Protein AF-A0A0P1AV84-F1 (afdb_monomer)

pLDDT: mean 87.65, std 11.67, range [44.56, 97.69]

Secondary structure (DSSP, 8-state):
-EEPPPPP-S----SS---PPEE-GGGGGG-EEEEE-SS--HHHHHHHHHHHHHH-TTSEEEEEEE-SSEEEEEEEETTEEEEEEEEETTSTTHHHHHHHHHHHHS-HHHHHHHHHHHHHTEEEPTTS-EEEE-SSEEEEEEEETTS-EEEEEEEEGGGHHHHHHHHHHHHHHGGGSSB-EEEEEEEEETTEEEEEEE---EEPPPP-SHHHHHHHHHHHHHHHHTT---SS--GGGEEEETTEEEEE--

Sequence (250 aa):
MYRAKAVPDDGVSRPNNFRFGIAEEELFDCIILFESNLSITEAALGQVERYIQNVCPEASASAILFDRRSFWLIRSHKSIVVKVQVAMWANKGSKSLFQNFIADNISPWVTRLSLSCQYLGVDVIEGDAFLGRGAHGRVFRVIRQDGKVFALKIVEKCSVGRLYQEERALRIAQQSGLTACPVGKIIETSDGAALLLSPVGKPLPRPTTRHEVLSLFELLRQLHKNGLVHGDPRVSNVILTGKSFSGLIL

Nearest PDB structures (foldseek):
  4z7g-assembly1_A  TM=7.374E-01  e=3.204E-05  Homo sapiens
  7lvi-assembly2_B  TM=6.821E-01  e=1.336E-04  Mus musculus
  4feu-assembly6_F  TM=6.207E-01  e=7.636E-03  Acinetobacter baumannii AYE
  5igw-assembly1_A  TM=6.009E-01  e=2.827E-02  Escherichia coli
  5igh-assembly1_A  TM=5.104E-01  e=1.158E-02  Escherichia coli

Organism: Plasmopara halstedii (NCBI:txid4781)

InterPro domains:
  IPR000719 Protein kinase domain [PS50011] (125-250)
  IPR011009 Protein kinase-like domain superfamily [SSF56112] (128-249)
  IPR017441 Protein kinase, ATP binding site [PS00107] (131-153)

Foldseek 3Di:
DFADDDDPPPPDDDPDPDDDGDDDLVCLLQDEAEAEDQDDDPVSVVVVLVVCCVSPQAAKYWYWYDHPFKIWTWIDHNSHTPDIDIDTPPDPCVVVVVVVSCVVRGDVLVVQVVVQCVVVQKAFDPNQFFQDDDPFWTWTWIAHPVRDIWIKIWGFPVCQVVVVVLQVLQCLCVVLQQAWHWDDDWDDDPTTIMTITDDDFHQQPDDPDPVVVVVLVVSQVSCVVSVHHDVDRDSRQWGDDPPDGGHRYD

Radius of gyration: 22.06 Å; Cα contacts (8 Å, |Δi|>4): 419; chains: 1; bounding box: 55×38×60 Å

Mean predicted aligned error: 7.55 Å

Structure (mmCIF, N/CA/C/O backbone):
data_AF-A0A0P1AV84-F1
#
_entry.id   AF-A0A0P1AV84-F1
#
loop_
_atom_site.group_PDB
_atom_site.id
_atom_site.type_symbol
_atom_site.label_atom_id
_atom_site.label_alt_id
_atom_site.label_comp_id
_atom_site.label_asym_id
_atom_site.label_entity_id
_atom_site.label_seq_id
_atom_site.pdbx_PDB_ins_code
_atom_site.Cartn_x
_atom_site.Cartn_y
_atom_site.Cartn_z
_atom_site.occupancy
_atom_site.B_iso_or_equiv
_atom_site.auth_seq_id
_atom_site.auth_comp_id
_atom_site.auth_asym_id
_atom_site.auth_atom_id
_atom_site.pdbx_PDB_model_num
ATOM 1 N N . MET A 1 1 ? -3.293 -3.737 -6.886 1.00 55.62 1 MET A N 1
ATOM 2 C CA . MET A 1 1 ? -2.945 -2.450 -7.534 1.00 55.62 1 MET A CA 1
ATOM 3 C C . MET A 1 1 ? -4.116 -1.801 -8.245 1.00 55.62 1 MET A C 1
ATOM 5 O O . MET A 1 1 ? -4.155 -0.581 -8.277 1.00 55.62 1 MET A O 1
ATOM 9 N N . TYR A 1 2 ? -5.052 -2.576 -8.793 1.00 54.12 2 TYR A N 1
ATOM 10 C CA . TYR A 1 2 ? -6.228 -2.028 -9.454 1.00 54.12 2 TYR A CA 1
ATOM 11 C C . TYR A 1 2 ? -7.485 -2.336 -8.649 1.00 54.12 2 TYR A C 1
ATOM 13 O O . TYR A 1 2 ? -7.616 -3.459 -8.154 1.00 54.12 2 TYR A O 1
ATOM 21 N N . ARG A 1 3 ? -8.397 -1.366 -8.549 1.00 60.75 3 ARG A N 1
ATOM 22 C CA . ARG A 1 3 ? -9.777 -1.605 -8.117 1.00 60.75 3 ARG A CA 1
ATOM 23 C C . ARG A 1 3 ? -10.684 -1.816 -9.320 1.00 60.75 3 ARG A C 1
ATOM 25 O O . ARG A 1 3 ? -10.537 -1.154 -10.353 1.00 60.75 3 ARG A O 1
ATOM 32 N N . ALA A 1 4 ? -11.636 -2.733 -9.184 1.00 60.75 4 ALA A N 1
ATOM 33 C CA . ALA A 1 4 ? -12.660 -2.940 -10.200 1.00 60.75 4 ALA A CA 1
ATOM 34 C C . ALA A 1 4 ? -13.504 -1.662 -10.376 1.00 60.75 4 ALA A C 1
ATOM 36 O O . ALA A 1 4 ? -14.037 -1.124 -9.405 1.00 60.75 4 ALA A O 1
ATOM 37 N N . LYS A 1 5 ? -13.655 -1.178 -11.617 1.00 60.00 5 LYS A N 1
ATOM 38 C CA . LYS A 1 5 ? -14.628 -0.117 -11.918 1.00 60.00 5 LYS A CA 1
ATOM 39 C C . LYS A 1 5 ? -16.049 -0.665 -11.796 1.00 60.00 5 LYS A C 1
ATOM 41 O O . LYS A 1 5 ? -16.339 -1.760 -12.292 1.00 60.00 5 LYS A O 1
ATOM 46 N N . ALA A 1 6 ? -16.945 0.137 -11.218 1.00 64.50 6 ALA A N 1
ATOM 47 C CA . ALA A 1 6 ? -18.380 -0.092 -11.336 1.00 64.50 6 ALA A CA 1
ATOM 48 C C . ALA A 1 6 ? -18.779 -0.191 -12.820 1.00 64.50 6 ALA A C 1
ATOM 50 O O . ALA A 1 6 ? -18.130 0.399 -13.689 1.00 64.50 6 ALA A O 1
ATOM 51 N N . VAL A 1 7 ? -19.824 -0.969 -13.112 1.00 64.44 7 VAL A N 1
ATOM 52 C CA . VAL A 1 7 ? -20.425 -1.006 -14.453 1.00 64.44 7 VAL A CA 1
ATOM 53 C C . VAL A 1 7 ? -20.877 0.415 -14.793 1.00 64.44 7 VAL A C 1
ATOM 55 O O . VAL A 1 7 ? -21.651 0.966 -14.013 1.00 64.44 7 VAL A O 1
ATOM 58 N N . PRO A 1 8 ? -20.394 1.026 -15.890 1.00 62.38 8 PRO A N 1
ATOM 59 C CA . PRO A 1 8 ? -20.962 2.281 -16.356 1.00 62.38 8 PRO A CA 1
ATOM 60 C C . PRO A 1 8 ? -22.443 2.062 -16.665 1.00 62.38 8 PRO A C 1
ATOM 62 O O . PRO A 1 8 ? -22.782 1.135 -17.400 1.00 62.38 8 PRO A O 1
ATOM 65 N N . ASP A 1 9 ? -23.310 2.890 -16.093 1.00 69.50 9 ASP A N 1
ATOM 66 C CA . ASP A 1 9 ? -24.745 2.877 -16.381 1.00 69.50 9 ASP A CA 1
ATOM 67 C C . ASP A 1 9 ? -25.022 3.748 -17.613 1.00 69.50 9 ASP A C 1
ATOM 69 O O . ASP A 1 9 ? -25.554 4.850 -17.526 1.00 69.50 9 ASP A O 1
ATOM 73 N N . ASP A 1 10 ? -24.514 3.301 -18.762 1.00 78.56 10 ASP A N 1
ATOM 74 C CA . ASP A 1 10 ? -24.567 4.040 -20.029 1.00 78.56 10 ASP A CA 1
ATOM 75 C C . ASP A 1 10 ? -25.369 3.323 -21.122 1.00 78.56 10 ASP A C 1
ATOM 77 O O . ASP A 1 10 ? -25.401 3.769 -22.267 1.00 78.56 10 ASP A O 1
ATOM 81 N N . GLY A 1 11 ? -26.017 2.204 -20.787 1.00 73.88 11 GLY A N 1
ATOM 82 C CA . GLY A 1 11 ? -26.814 1.416 -21.731 1.00 73.88 11 GLY A CA 1
ATOM 83 C C . GLY A 1 11 ? -26.005 0.749 -22.852 1.00 73.88 11 GLY A C 1
ATOM 84 O O . GLY A 1 11 ? -26.597 0.170 -23.763 1.00 73.88 11 GLY A O 1
ATOM 85 N N . VAL A 1 12 ? -24.666 0.793 -22.811 1.00 70.25 12 VAL A N 1
ATOM 86 C CA . VAL A 1 12 ? -23.817 0.227 -23.867 1.00 70.25 12 VAL A CA 1
ATOM 87 C C . VAL A 1 12 ? -23.488 -1.234 -23.562 1.00 70.25 12 VAL A C 1
ATOM 89 O O . VAL A 1 12 ? -22.704 -1.544 -22.658 1.00 70.25 12 VAL A O 1
ATOM 92 N N . SER A 1 13 ? -24.039 -2.140 -24.375 1.00 63.00 13 SER A N 1
ATOM 93 C CA . SER A 1 13 ? -23.663 -3.557 -24.376 1.00 63.00 13 SER A CA 1
ATOM 94 C C . SER A 1 13 ? -22.225 -3.713 -24.872 1.00 63.00 13 SER A C 1
ATOM 96 O O . SER A 1 13 ? -21.900 -3.360 -26.007 1.00 63.00 13 SER A O 1
ATOM 98 N N . ARG A 1 14 ? -21.339 -4.212 -24.006 1.00 72.56 14 ARG A N 1
ATOM 99 C CA . ARG A 1 14 ? -19.924 -4.439 -24.320 1.00 72.56 14 ARG A CA 1
ATOM 100 C C . ARG A 1 14 ? -19.689 -5.947 -24.455 1.00 72.56 14 ARG A C 1
ATOM 102 O O . ARG A 1 14 ? -19.877 -6.652 -23.468 1.00 72.56 14 ARG A O 1
ATOM 109 N N . PRO A 1 15 ? -19.273 -6.449 -25.635 1.00 58.25 15 PRO A N 1
ATOM 110 C CA . PRO A 1 15 ? -19.180 -7.888 -25.906 1.00 58.25 15 PRO A CA 1
ATOM 111 C C . PRO A 1 15 ? -18.054 -8.586 -25.130 1.00 58.25 15 PRO A C 1
ATOM 113 O O . PRO A 1 15 ? -18.134 -9.784 -24.877 1.00 58.25 15 PRO A O 1
ATOM 116 N N . ASN A 1 16 ? -17.032 -7.838 -24.704 1.00 57.09 16 ASN A N 1
ATOM 117 C CA . ASN A 1 16 ? -15.955 -8.345 -23.863 1.00 57.09 16 ASN A CA 1
ATOM 118 C C . ASN A 1 16 ? -16.134 -7.820 -22.435 1.00 57.09 16 ASN A C 1
ATOM 120 O O . ASN A 1 16 ? -16.136 -6.611 -22.210 1.00 57.09 16 ASN A O 1
ATOM 124 N N . ASN A 1 17 ? -16.179 -8.722 -21.452 1.00 56.72 17 ASN A N 1
ATOM 125 C CA . ASN A 1 17 ? -16.182 -8.381 -20.020 1.00 56.72 17 ASN A CA 1
ATOM 126 C C . ASN A 1 17 ? -14.845 -7.779 -19.529 1.00 56.72 17 ASN A C 1
ATOM 128 O O . ASN A 1 17 ? -14.643 -7.612 -18.327 1.00 56.72 17 ASN A O 1
ATOM 132 N N . PHE A 1 18 ? -13.917 -7.457 -20.435 1.00 52.38 18 PHE A N 1
ATOM 133 C CA . PHE A 1 18 ? -12.630 -6.867 -20.093 1.00 52.38 18 PHE A CA 1
ATOM 134 C C . PHE A 1 18 ? -12.811 -5.414 -19.660 1.00 52.38 18 PHE A C 1
ATOM 136 O O . PHE A 1 18 ? -13.236 -4.555 -20.434 1.00 52.38 18 PHE A O 1
ATOM 143 N N . ARG A 1 19 ? -12.466 -5.134 -18.404 1.00 58.12 19 ARG A N 1
ATOM 144 C CA . ARG A 1 19 ? -12.440 -3.784 -17.845 1.00 58.12 19 ARG A CA 1
ATOM 145 C C . ARG A 1 19 ? -11.070 -3.511 -17.272 1.00 58.12 19 ARG A C 1
ATOM 147 O O . ARG A 1 19 ? -10.584 -4.260 -16.430 1.00 58.12 19 ARG A O 1
ATOM 154 N N . PHE A 1 20 ? -10.482 -2.400 -17.690 1.00 61.78 20 PHE A N 1
ATOM 155 C CA . PHE A 1 20 ? -9.310 -1.862 -17.022 1.00 61.78 20 PHE A CA 1
ATOM 156 C C . PHE A 1 20 ? -9.747 -1.301 -15.665 1.00 61.78 20 PHE A C 1
ATOM 158 O O . PHE A 1 20 ? -10.655 -0.464 -15.590 1.00 61.78 20 PHE A O 1
ATOM 165 N N . GLY A 1 21 ? -9.146 -1.804 -14.587 1.00 65.00 21 GLY A N 1
ATOM 166 C CA . GLY A 1 21 ? -9.353 -1.247 -13.255 1.00 65.00 21 GLY A CA 1
ATOM 167 C C . GLY A 1 21 ? -8.729 0.145 -13.122 1.00 65.00 21 GLY A C 1
ATOM 168 O O . GLY A 1 21 ? -7.956 0.578 -13.976 1.00 65.00 21 GLY A O 1
ATOM 169 N N . ILE A 1 22 ? -9.072 0.860 -12.054 1.00 71.75 22 ILE A N 1
ATOM 170 C CA . ILE A 1 22 ? -8.410 2.128 -11.704 1.00 71.75 22 ILE A CA 1
ATOM 171 C C . ILE A 1 22 ? -7.183 1.788 -10.869 1.00 71.75 22 ILE A C 1
ATOM 173 O O . ILE A 1 22 ? -7.290 0.990 -9.939 1.00 71.75 22 ILE A O 1
ATOM 177 N N . ALA A 1 23 ? -6.033 2.352 -11.225 1.00 76.94 23 ALA A N 1
ATOM 178 C CA . ALA A 1 23 ? -4.813 2.173 -10.456 1.00 76.94 23 ALA A CA 1
ATOM 179 C C . ALA A 1 23 ? -4.886 2.983 -9.151 1.00 76.94 23 ALA A C 1
ATOM 181 O O . ALA A 1 23 ? -5.365 4.114 -9.145 1.00 76.94 23 ALA A O 1
ATOM 182 N N . GLU A 1 24 ? -4.412 2.407 -8.051 1.00 85.50 24 GLU A N 1
ATOM 183 C CA . GLU A 1 24 ? -4.343 3.098 -6.760 1.00 85.50 24 GLU A CA 1
ATOM 184 C C . GLU A 1 24 ? -3.125 4.032 -6.726 1.00 85.50 24 GLU A C 1
ATOM 186 O O . GLU A 1 24 ? -1.999 3.567 -6.541 1.00 85.50 24 GLU A O 1
ATOM 191 N N . GLU A 1 25 ? -3.346 5.340 -6.888 1.00 85.94 25 GLU A N 1
ATOM 192 C CA . GLU A 1 25 ? -2.284 6.365 -6.909 1.00 85.94 25 GLU A CA 1
ATOM 193 C C . GLU A 1 25 ? -1.393 6.322 -5.657 1.00 85.94 25 GLU A C 1
ATOM 195 O O . GLU A 1 25 ? -0.178 6.498 -5.730 1.00 85.94 25 GLU A O 1
ATOM 200 N N . GLU A 1 26 ? -1.966 5.982 -4.498 1.00 87.81 26 GLU A N 1
ATOM 201 C CA . GLU A 1 26 ? -1.229 5.845 -3.234 1.00 87.81 26 GLU A CA 1
ATOM 202 C C . GLU A 1 26 ? -0.203 4.693 -3.228 1.00 87.81 26 GLU A C 1
ATOM 204 O O . GLU A 1 26 ? 0.611 4.602 -2.303 1.00 87.81 26 GLU A O 1
ATOM 209 N N . LEU A 1 27 ? -0.239 3.822 -4.242 1.00 89.06 27 LEU A N 1
ATOM 210 C CA . LEU A 1 27 ? 0.687 2.708 -4.447 1.00 89.06 27 LEU A CA 1
ATOM 211 C C . LEU A 1 27 ? 1.660 2.934 -5.612 1.00 89.06 27 LEU A C 1
ATOM 213 O O . LEU A 1 27 ? 2.425 2.024 -5.932 1.00 89.06 27 LEU A O 1
ATOM 217 N N . PHE A 1 28 ? 1.659 4.105 -6.256 1.00 88.38 28 PHE A N 1
ATOM 218 C CA . PHE A 1 28 ? 2.535 4.367 -7.405 1.00 88.38 28 PHE A CA 1
ATOM 219 C C . PHE A 1 28 ? 4.026 4.290 -7.060 1.00 88.38 28 PHE A C 1
ATOM 221 O O . PHE A 1 28 ? 4.824 3.831 -7.872 1.00 88.38 28 PHE A O 1
ATOM 228 N N . ASP A 1 29 ? 4.381 4.585 -5.809 1.00 86.56 29 ASP A N 1
ATOM 229 C CA . ASP A 1 29 ? 5.729 4.408 -5.257 1.00 86.56 29 ASP A CA 1
ATOM 230 C C . ASP A 1 29 ? 6.173 2.934 -5.128 1.00 86.56 29 ASP A C 1
ATOM 232 O O . ASP A 1 29 ? 7.273 2.651 -4.657 1.00 86.56 29 ASP A O 1
ATOM 236 N N . CYS A 1 30 ? 5.310 1.981 -5.488 1.00 88.00 30 CYS A N 1
ATOM 237 C CA . CYS A 1 30 ? 5.591 0.545 -5.483 1.00 88.00 30 CYS A CA 1
ATOM 238 C C . CYS A 1 30 ? 5.713 -0.062 -6.878 1.00 88.00 30 CYS A C 1
ATOM 240 O O . CYS A 1 30 ? 5.853 -1.281 -6.993 1.00 88.00 30 CYS A O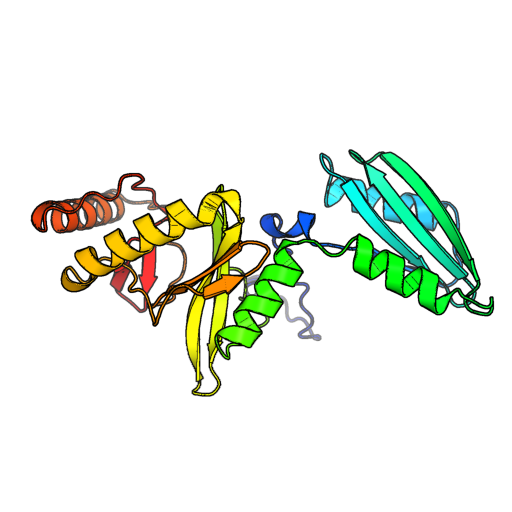 1
ATOM 242 N N . ILE A 1 31 ? 5.621 0.754 -7.927 1.00 88.38 31 ILE A N 1
ATOM 243 C CA . ILE A 1 31 ? 5.541 0.270 -9.300 1.00 88.38 31 ILE A CA 1
ATOM 244 C C . ILE A 1 31 ? 6.930 0.240 -9.934 1.00 88.38 31 ILE A C 1
ATOM 246 O O . ILE A 1 31 ? 7.679 1.214 -9.901 1.00 88.38 31 ILE A O 1
ATOM 250 N N . ILE A 1 32 ? 7.228 -0.881 -10.587 1.00 92.25 32 ILE A N 1
ATOM 251 C CA . ILE A 1 32 ? 8.236 -0.959 -11.641 1.00 92.25 32 ILE A CA 1
ATOM 252 C C . ILE A 1 32 ? 7.459 -1.065 -12.950 1.00 92.25 32 ILE A C 1
ATOM 254 O O . ILE A 1 32 ? 6.637 -1.970 -13.105 1.00 92.25 32 ILE A O 1
ATOM 258 N N . LEU A 1 33 ? 7.672 -0.129 -13.871 1.00 93.38 33 LEU A N 1
ATOM 259 C CA . LEU A 1 33 ? 6.974 -0.127 -15.156 1.00 93.38 33 LEU A CA 1
ATOM 260 C C . LEU A 1 33 ? 7.596 -1.168 -16.086 1.00 93.38 33 LEU A C 1
ATOM 262 O O . LEU A 1 33 ? 8.813 -1.230 -16.216 1.00 93.38 33 LEU A O 1
ATOM 266 N N . PHE A 1 34 ? 6.767 -1.970 -16.744 1.00 94.62 34 PHE A N 1
ATOM 267 C CA . PHE A 1 34 ? 7.200 -2.905 -17.779 1.00 94.62 34 PHE A CA 1
ATOM 268 C C . PHE A 1 34 ? 6.547 -2.489 -19.086 1.00 94.62 34 PHE A C 1
ATOM 270 O O . PHE A 1 34 ? 5.323 -2.479 -19.176 1.00 94.62 34 PHE A O 1
ATOM 277 N N . GLU A 1 35 ? 7.368 -2.173 -20.079 1.00 95.31 35 GLU A N 1
ATOM 278 C CA . GLU A 1 35 ? 6.921 -1.804 -21.414 1.00 95.31 35 GLU A CA 1
ATOM 279 C C . GLU A 1 35 ? 7.523 -2.772 -22.430 1.00 95.31 35 GLU A C 1
ATOM 281 O O . GLU A 1 35 ? 8.738 -2.982 -22.469 1.00 95.31 35 GLU A O 1
ATOM 286 N N . SER A 1 36 ? 6.658 -3.396 -23.227 1.00 94.31 36 SER A N 1
ATOM 287 C CA . SER A 1 36 ? 7.053 -4.395 -24.216 1.00 94.31 36 SER A CA 1
ATOM 288 C C . SER A 1 36 ? 6.813 -3.883 -25.629 1.00 94.31 36 SER A C 1
ATOM 290 O O . SER A 1 36 ? 5.684 -3.532 -25.974 1.00 94.31 36 SER A O 1
ATOM 292 N N . ASN A 1 37 ? 7.827 -3.952 -26.486 1.00 93.44 37 ASN A N 1
ATOM 293 C CA . ASN A 1 37 ? 7.732 -3.541 -27.884 1.00 93.44 37 ASN A CA 1
ATOM 294 C C . ASN A 1 37 ? 8.219 -4.653 -28.818 1.00 93.44 37 ASN A C 1
ATOM 296 O O . ASN A 1 37 ? 8.977 -5.544 -28.440 1.00 93.44 37 ASN A O 1
ATOM 300 N N . LEU A 1 38 ? 7.793 -4.597 -30.082 1.00 91.56 38 LEU A N 1
ATOM 301 C CA . LEU A 1 38 ? 8.309 -5.504 -31.116 1.00 91.56 38 LEU A CA 1
ATOM 302 C C . LEU A 1 38 ? 9.785 -5.225 -31.435 1.00 91.56 38 LEU A C 1
ATOM 304 O O . LEU A 1 38 ? 10.544 -6.152 -31.715 1.00 91.56 38 LEU A O 1
ATOM 308 N N . SER A 1 39 ? 10.166 -3.952 -31.365 1.00 91.12 39 SER A N 1
ATOM 309 C CA . SER A 1 39 ? 11.529 -3.442 -31.469 1.00 91.12 39 SER A CA 1
ATOM 310 C C . SER A 1 39 ? 11.642 -2.183 -30.621 1.00 91.12 39 SER A C 1
ATOM 312 O O . SER A 1 39 ? 10.752 -1.326 -30.691 1.00 91.12 39 SER A O 1
ATOM 314 N N . ILE A 1 40 ? 12.721 -2.045 -29.859 1.00 92.38 40 ILE A N 1
ATOM 315 C CA . ILE A 1 40 ? 12.964 -0.826 -29.082 1.00 92.38 40 ILE A CA 1
ATOM 316 C C . ILE A 1 40 ? 13.360 0.328 -30.018 1.00 92.38 40 ILE A C 1
ATOM 318 O O . ILE A 1 40 ? 14.218 0.172 -30.885 1.00 92.38 40 ILE A O 1
ATOM 322 N N . THR A 1 41 ? 12.716 1.484 -29.848 1.00 91.81 41 THR A N 1
ATOM 323 C CA . THR A 1 41 ? 12.967 2.725 -30.600 1.00 91.81 41 THR A CA 1
ATOM 324 C C . THR A 1 41 ? 13.006 3.924 -29.652 1.00 91.81 41 THR A C 1
ATOM 326 O O . THR A 1 41 ? 12.503 3.842 -28.531 1.00 91.81 41 THR A O 1
ATOM 329 N N . GLU A 1 42 ? 13.513 5.067 -30.118 1.00 89.12 42 GLU A N 1
ATOM 330 C CA . GLU A 1 42 ? 13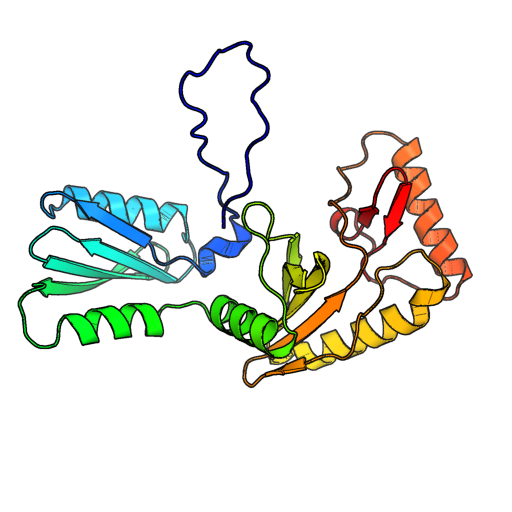.449 6.335 -29.368 1.00 89.12 42 GLU A CA 1
ATOM 331 C C . GLU A 1 42 ? 12.007 6.727 -29.004 1.00 89.12 42 GLU A C 1
ATOM 333 O O . GLU A 1 42 ? 11.743 7.246 -27.923 1.00 89.12 42 GLU A O 1
ATOM 338 N N . ALA A 1 43 ? 11.037 6.410 -29.868 1.00 91.94 43 ALA A N 1
ATOM 339 C CA . ALA A 1 43 ? 9.625 6.643 -29.576 1.00 91.94 43 ALA A CA 1
ATOM 340 C C . ALA A 1 43 ? 9.121 5.769 -28.413 1.00 91.94 43 ALA A C 1
ATOM 342 O O . ALA A 1 43 ? 8.327 6.236 -27.597 1.00 91.94 43 ALA A O 1
ATOM 343 N N . ALA A 1 44 ? 9.596 4.522 -28.311 1.00 92.31 44 ALA A N 1
ATOM 344 C CA . ALA A 1 44 ? 9.272 3.645 -27.187 1.00 92.31 44 ALA A CA 1
ATOM 345 C C . ALA A 1 44 ? 9.883 4.167 -25.876 1.00 92.31 44 ALA A C 1
ATOM 347 O O . ALA A 1 44 ? 9.209 4.168 -24.847 1.00 92.31 44 ALA A O 1
ATOM 348 N N . LEU A 1 45 ? 11.113 4.693 -25.920 1.00 91.25 45 LEU A N 1
ATOM 349 C CA . LEU A 1 45 ? 11.715 5.359 -24.764 1.00 91.25 45 LEU A CA 1
ATOM 350 C C . LEU A 1 45 ? 10.895 6.588 -24.337 1.00 91.25 45 LEU A C 1
ATOM 352 O O . LEU A 1 45 ? 10.515 6.687 -23.171 1.00 91.25 45 LEU A O 1
ATOM 356 N N . GLY A 1 46 ? 10.540 7.471 -25.275 1.00 92.50 46 GLY A N 1
ATOM 357 C CA . GLY A 1 46 ? 9.712 8.647 -24.981 1.00 92.50 46 GLY A CA 1
ATOM 358 C C . GLY A 1 46 ? 8.331 8.291 -24.409 1.00 92.50 46 GLY A C 1
ATOM 359 O O . GLY A 1 46 ? 7.776 9.029 -23.594 1.00 92.50 46 GLY A O 1
ATOM 360 N N . GLN A 1 47 ? 7.776 7.134 -24.778 1.00 93.62 47 GLN A N 1
ATOM 361 C CA . GLN A 1 47 ? 6.544 6.621 -24.178 1.00 93.62 47 GLN A CA 1
ATOM 362 C C . GLN A 1 47 ? 6.744 6.208 -22.711 1.00 93.62 47 GLN A C 1
ATOM 364 O O . GLN A 1 47 ? 5.919 6.550 -21.861 1.00 93.62 47 GLN A O 1
ATOM 369 N N . VAL A 1 48 ? 7.851 5.530 -22.395 1.00 92.88 48 VAL A N 1
ATOM 370 C CA . VAL A 1 48 ? 8.210 5.170 -21.014 1.00 92.88 48 VAL A CA 1
ATOM 371 C C . VAL A 1 48 ? 8.436 6.414 -20.156 1.00 92.88 48 VAL A C 1
ATOM 373 O O . VAL A 1 48 ? 7.960 6.466 -19.023 1.00 92.88 48 VAL A O 1
ATOM 376 N N . GLU A 1 49 ? 9.090 7.445 -20.692 1.00 91.81 49 GLU A N 1
ATOM 377 C CA . GLU A 1 49 ? 9.272 8.723 -19.993 1.00 91.81 49 GLU A CA 1
ATOM 378 C C . GLU A 1 49 ? 7.934 9.381 -19.638 1.00 91.81 49 GLU A C 1
ATOM 380 O O . GLU A 1 49 ? 7.742 9.825 -18.504 1.00 91.81 49 GLU A O 1
ATOM 385 N N . ARG A 1 50 ? 6.965 9.362 -20.563 1.00 92.12 50 ARG A N 1
ATOM 386 C CA . ARG A 1 50 ? 5.599 9.841 -20.296 1.00 92.12 50 ARG A CA 1
ATOM 387 C C . ARG A 1 50 ? 4.901 9.023 -19.212 1.00 92.12 50 ARG A C 1
ATOM 389 O O . ARG A 1 50 ? 4.194 9.589 -18.382 1.00 92.12 50 ARG A O 1
ATOM 396 N N . TYR A 1 51 ? 5.075 7.701 -19.193 1.00 91.69 51 TYR A N 1
ATOM 397 C CA . TYR A 1 51 ? 4.518 6.874 -18.118 1.00 91.69 51 TYR A CA 1
ATOM 398 C C . TYR A 1 51 ? 5.127 7.225 -16.763 1.00 91.69 51 TYR A C 1
ATOM 400 O O . TYR A 1 51 ? 4.390 7.404 -15.796 1.00 91.69 51 TYR A O 1
ATOM 408 N N . ILE A 1 52 ? 6.447 7.391 -16.700 1.00 90.81 52 ILE A N 1
ATOM 409 C CA . ILE A 1 52 ? 7.156 7.805 -15.485 1.00 90.81 52 ILE A CA 1
ATOM 410 C C . ILE A 1 52 ? 6.639 9.160 -14.983 1.00 90.81 52 ILE A C 1
ATOM 412 O O . ILE A 1 52 ? 6.334 9.277 -13.797 1.00 90.81 52 ILE A O 1
ATOM 416 N N . GLN A 1 53 ? 6.490 10.147 -15.873 1.00 89.12 53 GLN A N 1
ATOM 417 C CA . GLN A 1 53 ? 5.953 11.475 -15.545 1.00 89.12 53 GLN A CA 1
ATOM 418 C C . GLN A 1 53 ? 4.558 11.404 -14.919 1.00 89.12 53 GLN A C 1
ATOM 420 O O . GLN A 1 53 ? 4.265 12.130 -13.975 1.00 89.12 53 GLN A O 1
ATOM 425 N N . ASN A 1 54 ? 3.706 10.507 -15.415 1.00 86.75 54 ASN A N 1
ATOM 426 C CA . ASN A 1 54 ? 2.339 10.371 -14.918 1.00 86.75 54 ASN A CA 1
ATOM 427 C C . ASN A 1 54 ? 2.246 9.569 -13.612 1.00 86.75 54 ASN A C 1
ATOM 429 O O . ASN A 1 54 ? 1.353 9.816 -12.808 1.00 86.75 54 ASN A O 1
ATOM 433 N N . VAL A 1 55 ? 3.134 8.592 -13.404 1.00 84.56 55 VAL A N 1
ATOM 434 C CA . VAL A 1 55 ? 3.058 7.674 -12.256 1.00 84.56 55 VAL A CA 1
ATOM 435 C C . VAL A 1 55 ? 3.855 8.196 -11.061 1.00 84.56 55 VAL A C 1
ATOM 437 O O . VAL A 1 55 ? 3.414 8.074 -9.926 1.00 84.56 55 VAL A O 1
ATOM 440 N N . CYS A 1 56 ? 5.030 8.785 -11.269 1.00 82.50 56 CYS A N 1
ATOM 441 C CA . CYS A 1 56 ? 5.909 9.218 -10.178 1.00 82.50 56 CYS A CA 1
ATOM 442 C C . CYS A 1 56 ? 6.599 10.550 -10.510 1.00 82.50 56 CYS A C 1
ATOM 444 O O . CYS A 1 56 ? 7.829 10.588 -10.616 1.00 82.50 56 CYS A O 1
ATOM 446 N N . PRO A 1 57 ? 5.836 11.654 -10.645 1.00 82.75 57 PRO A N 1
ATOM 447 C CA . PRO A 1 57 ? 6.381 12.929 -11.101 1.00 82.75 57 PRO A CA 1
ATOM 448 C C . PRO A 1 57 ? 7.468 13.491 -10.179 1.00 82.75 57 PRO A C 1
ATOM 450 O O . PRO A 1 57 ? 8.469 14.023 -10.653 1.00 82.75 57 PRO A O 1
ATOM 453 N N . GLU A 1 58 ? 7.291 13.310 -8.867 1.00 86.06 58 GLU A N 1
ATOM 454 C CA . GLU A 1 58 ? 8.094 13.942 -7.810 1.00 86.06 58 GLU A CA 1
ATOM 455 C C . GLU A 1 58 ? 9.084 12.990 -7.119 1.00 86.06 58 GLU A C 1
ATOM 457 O O . GLU A 1 58 ? 9.807 13.387 -6.202 1.00 86.06 58 GLU A O 1
ATOM 462 N N . ALA A 1 59 ? 9.118 11.721 -7.527 1.00 86.00 59 ALA A N 1
ATOM 463 C CA . ALA A 1 59 ? 9.883 10.672 -6.860 1.00 86.00 59 ALA A CA 1
ATOM 464 C C . ALA A 1 59 ? 10.840 9.962 -7.824 1.00 86.00 59 ALA A C 1
ATOM 466 O O . ALA A 1 59 ? 10.916 10.266 -9.016 1.00 86.00 59 ALA A O 1
ATOM 467 N N . SER A 1 60 ? 11.618 9.026 -7.286 1.00 89.12 60 SER A N 1
ATOM 468 C CA . SER A 1 60 ? 12.372 8.090 -8.114 1.00 89.12 60 SER A CA 1
ATOM 469 C C . SER A 1 60 ? 11.441 7.018 -8.667 1.00 89.12 60 SER A C 1
ATOM 471 O O . SER A 1 60 ? 10.569 6.533 -7.948 1.00 89.12 60 SER A O 1
ATOM 473 N N . ALA A 1 61 ? 11.654 6.619 -9.918 1.00 92.00 61 ALA A N 1
ATOM 474 C CA . ALA A 1 61 ? 10.921 5.525 -10.539 1.00 92.00 61 ALA A CA 1
ATOM 475 C C . ALA A 1 61 ? 11.852 4.628 -11.352 1.00 92.00 61 ALA A C 1
ATOM 477 O O . ALA A 1 61 ? 12.968 5.005 -11.724 1.00 92.00 61 ALA A O 1
ATOM 478 N N . SER A 1 62 ? 11.374 3.415 -11.607 1.00 94.19 62 SER A N 1
ATOM 479 C CA . SER A 1 62 ? 12.089 2.414 -12.385 1.00 94.19 62 SER A CA 1
ATOM 480 C C . SER A 1 62 ? 11.196 1.846 -13.471 1.00 94.19 62 SER A C 1
ATOM 482 O O . SER A 1 62 ? 10.018 1.569 -13.243 1.00 94.19 62 SER A O 1
ATOM 484 N N . ALA A 1 63 ? 11.776 1.653 -14.649 1.00 96.00 63 ALA A N 1
ATOM 485 C CA . ALA A 1 63 ? 11.100 1.060 -15.786 1.00 96.00 63 ALA A CA 1
ATOM 486 C C . ALA A 1 63 ? 12.002 0.054 -16.502 1.00 96.00 63 ALA A C 1
ATOM 488 O O . ALA A 1 63 ? 13.231 0.147 -16.472 1.00 96.00 63 ALA A O 1
ATOM 489 N N . ILE A 1 64 ? 11.368 -0.909 -17.151 1.00 97.38 64 ILE A N 1
ATOM 490 C CA . ILE A 1 64 ? 11.986 -1.943 -17.963 1.00 97.38 64 ILE A CA 1
ATOM 491 C C . ILE A 1 64 ? 11.313 -1.879 -19.326 1.00 97.38 64 ILE A C 1
ATOM 493 O O . ILE A 1 64 ? 10.147 -2.239 -19.463 1.00 97.38 64 ILE A O 1
ATOM 497 N N . LEU A 1 65 ? 12.060 -1.424 -20.325 1.00 97.56 65 LEU A N 1
ATOM 498 C CA . LEU A 1 65 ? 11.641 -1.431 -21.722 1.00 97.56 65 LEU A CA 1
ATOM 499 C C . LEU A 1 65 ? 12.285 -2.628 -22.412 1.00 97.56 65 LEU A C 1
ATOM 501 O O . LEU A 1 65 ? 13.500 -2.789 -22.323 1.00 97.56 65 LEU A O 1
ATOM 505 N N . PHE A 1 66 ? 11.515 -3.481 -23.076 1.00 97.44 66 PHE A N 1
ATOM 506 C CA . PHE A 1 66 ? 12.071 -4.693 -23.669 1.00 97.44 66 PHE A CA 1
ATOM 507 C C . PHE A 1 66 ? 11.433 -5.094 -24.994 1.00 97.44 66 PHE A C 1
ATOM 509 O O . PHE A 1 66 ? 10.264 -4.828 -25.263 1.00 97.44 66 PHE A O 1
ATOM 516 N N . ASP A 1 67 ? 12.219 -5.792 -25.808 1.00 96.50 67 ASP A N 1
ATOM 517 C CA . ASP A 1 67 ? 11.761 -6.489 -27.004 1.00 96.50 67 ASP A CA 1
ATOM 518 C C . 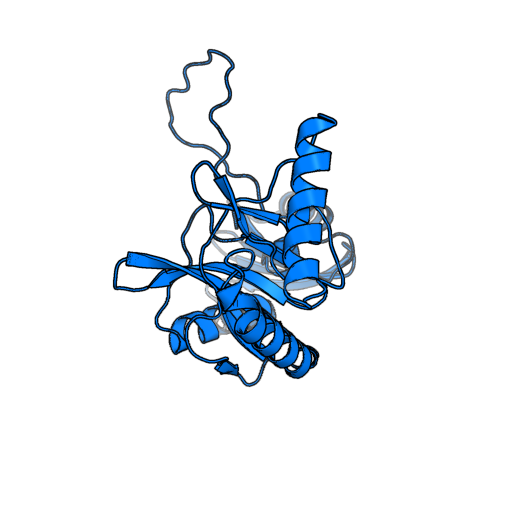ASP A 1 67 ? 12.246 -7.945 -27.000 1.00 96.50 67 ASP A C 1
ATOM 520 O O . ASP A 1 67 ? 12.682 -8.482 -25.981 1.00 96.50 67 ASP A O 1
ATOM 524 N N . ARG A 1 68 ? 12.165 -8.628 -28.145 1.00 96.00 68 ARG A N 1
ATOM 525 C CA . ARG A 1 68 ? 12.594 -10.031 -28.269 1.00 96.00 68 ARG A CA 1
ATOM 526 C C . ARG A 1 68 ? 14.108 -10.238 -28.150 1.00 96.00 68 ARG A C 1
ATOM 528 O O . ARG A 1 68 ? 14.542 -11.376 -27.998 1.00 96.00 68 ARG A O 1
ATOM 535 N N . ARG A 1 69 ? 14.923 -9.188 -28.279 1.00 96.12 69 ARG A N 1
ATOM 536 C CA . ARG A 1 69 ? 16.393 -9.273 -28.363 1.00 96.12 69 ARG A CA 1
ATOM 537 C C . ARG A 1 69 ? 17.089 -8.641 -27.163 1.00 96.12 69 ARG A C 1
ATOM 539 O O . ARG A 1 69 ? 18.135 -9.142 -26.746 1.00 96.12 69 ARG A O 1
ATOM 546 N N . SER A 1 70 ? 16.509 -7.590 -26.601 1.00 96.88 70 SER A N 1
ATOM 547 C CA . SER A 1 70 ? 17.136 -6.750 -25.588 1.00 96.88 70 SER A CA 1
ATOM 548 C C . SER A 1 70 ? 16.151 -6.214 -24.555 1.00 96.88 70 SER A C 1
ATOM 550 O O . SER A 1 70 ? 14.933 -6.261 -24.737 1.00 96.88 70 SER A O 1
ATOM 552 N N . PHE A 1 71 ? 16.706 -5.690 -23.467 1.00 97.69 71 PHE A N 1
ATOM 553 C CA . PHE A 1 71 ? 15.987 -4.930 -22.457 1.00 97.69 71 PHE A CA 1
ATOM 554 C C . PHE A 1 71 ? 16.828 -3.752 -21.972 1.00 97.69 71 PHE A C 1
ATOM 556 O O . PHE A 1 71 ? 18.063 -3.787 -21.967 1.00 97.69 71 PHE A O 1
ATOM 563 N N . TRP A 1 72 ? 16.137 -2.687 -21.597 1.00 97.56 72 TRP A N 1
ATOM 564 C CA . TRP A 1 72 ? 16.681 -1.430 -21.123 1.00 97.56 72 TRP A CA 1
ATOM 565 C C . TRP A 1 72 ? 16.159 -1.214 -19.707 1.00 97.56 72 TRP A C 1
ATOM 567 O O . TRP A 1 72 ? 14.953 -1.154 -19.474 1.00 97.56 72 TRP A O 1
ATOM 577 N N . LEU A 1 73 ? 17.082 -1.123 -18.759 1.00 97.62 73 LEU A N 1
ATOM 578 C CA . LEU A 1 73 ? 16.804 -0.874 -17.353 1.00 97.62 73 LEU A CA 1
ATOM 579 C C . LEU A 1 73 ? 16.928 0.624 -17.095 1.00 97.62 73 LEU A C 1
ATOM 581 O O . LEU A 1 73 ? 18.028 1.181 -17.152 1.00 97.62 73 LEU A O 1
ATOM 585 N N . ILE A 1 74 ? 15.801 1.272 -16.837 1.00 96.69 74 ILE A N 1
ATOM 586 C CA . ILE A 1 74 ? 15.675 2.725 -16.784 1.00 96.69 74 ILE A CA 1
ATOM 587 C C . ILE A 1 74 ? 15.427 3.137 -15.336 1.00 96.69 74 ILE A C 1
ATOM 589 O O . ILE A 1 74 ? 14.522 2.619 -14.684 1.00 96.69 74 ILE A O 1
ATOM 593 N N . ARG A 1 75 ? 16.221 4.084 -14.835 1.00 95.25 75 ARG A N 1
ATOM 594 C CA . ARG A 1 75 ? 15.980 4.771 -13.561 1.00 95.25 75 ARG A CA 1
ATOM 595 C C . ARG A 1 75 ? 15.738 6.243 -13.827 1.00 95.25 75 ARG A C 1
ATOM 597 O O . ARG A 1 75 ? 16.483 6.867 -14.587 1.00 95.25 75 ARG A O 1
ATOM 604 N N . SER A 1 76 ? 14.745 6.797 -13.151 1.00 93.31 76 SER A N 1
ATOM 605 C CA . SER A 1 76 ? 14.450 8.221 -13.167 1.00 93.31 76 SER A CA 1
ATOM 606 C C . SER A 1 76 ? 14.408 8.796 -11.758 1.00 93.31 76 SER A C 1
ATOM 608 O O . SER A 1 76 ? 14.202 8.080 -10.775 1.00 93.31 76 SER A O 1
ATOM 610 N N . HIS A 1 77 ? 14.602 10.105 -11.669 1.00 91.56 77 HIS A N 1
ATOM 611 C CA . HIS A 1 77 ? 14.363 10.886 -10.467 1.00 91.56 77 HIS A CA 1
ATOM 612 C C . HIS A 1 77 ? 13.651 12.176 -10.855 1.00 91.56 77 HIS A C 1
ATOM 614 O O . HIS A 1 77 ? 14.127 12.887 -11.740 1.00 91.56 77 HIS A O 1
ATOM 620 N N . LYS A 1 78 ? 12.512 12.463 -10.212 1.00 89.06 78 LYS A N 1
ATOM 621 C CA . LYS A 1 78 ? 11.671 13.631 -10.521 1.00 89.06 78 LYS A CA 1
ATOM 622 C C . LYS A 1 78 ? 11.373 13.740 -12.016 1.00 89.06 78 LYS A C 1
ATOM 624 O O . LYS A 1 78 ? 11.641 14.756 -12.649 1.00 89.06 78 LYS A O 1
ATOM 629 N N . SER A 1 79 ? 10.906 12.635 -12.596 1.00 85.19 79 SER A N 1
ATOM 630 C CA . SER A 1 79 ? 10.611 12.502 -14.031 1.00 85.19 79 SER A CA 1
ATOM 631 C C . SER A 1 79 ? 11.783 12.616 -15.011 1.00 85.19 79 SER A C 1
ATOM 633 O O . SER A 1 79 ? 11.567 12.505 -16.215 1.00 85.19 79 SER A O 1
ATOM 635 N N . ILE A 1 80 ? 13.015 12.799 -14.539 1.00 89.06 80 ILE A N 1
ATOM 636 C CA . ILE A 1 80 ? 14.198 12.877 -15.398 1.00 89.06 80 ILE A CA 1
ATOM 637 C C . ILE A 1 80 ? 14.865 11.509 -15.418 1.00 89.06 80 ILE A C 1
ATOM 639 O O . ILE A 1 80 ? 15.186 10.962 -14.361 1.00 89.06 80 ILE A O 1
ATOM 643 N N . VAL A 1 81 ? 15.089 10.944 -16.605 1.00 93.00 81 VAL A N 1
ATOM 644 C CA . VAL A 1 81 ? 15.867 9.710 -16.754 1.00 93.00 81 VAL A CA 1
ATOM 645 C C . VAL A 1 81 ? 17.316 9.992 -16.365 1.00 93.00 81 VAL A C 1
ATOM 647 O O . VAL A 1 81 ? 18.009 10.774 -17.008 1.00 93.00 81 VAL A O 1
ATOM 650 N N . VAL A 1 82 ? 17.776 9.348 -15.293 1.00 94.94 82 VAL A N 1
ATOM 651 C CA . VAL A 1 82 ? 19.137 9.522 -14.761 1.00 94.94 82 VAL A CA 1
ATOM 652 C C . VAL A 1 82 ? 20.076 8.402 -15.195 1.00 94.94 82 VAL A C 1
ATOM 654 O O . VAL A 1 82 ? 21.293 8.573 -15.187 1.00 94.94 82 VAL A O 1
ATOM 657 N N . LYS A 1 83 ? 19.532 7.231 -15.546 1.00 95.56 83 LYS A N 1
ATOM 658 C CA . LYS A 1 83 ? 20.329 6.081 -15.974 1.00 95.56 83 LYS A CA 1
ATOM 659 C C . LYS A 1 83 ? 19.521 5.162 -16.876 1.00 95.56 83 LYS A C 1
ATOM 661 O O . LYS A 1 83 ? 18.427 4.747 -16.506 1.00 95.56 83 LYS A O 1
ATOM 666 N N . VAL A 1 84 ? 20.126 4.767 -17.992 1.00 96.19 84 VAL A N 1
ATOM 667 C CA . VAL A 1 84 ? 19.652 3.680 -18.852 1.00 96.19 84 VAL A CA 1
ATOM 668 C C . VAL A 1 84 ? 20.768 2.654 -18.973 1.00 96.19 84 VAL A C 1
ATOM 670 O O . VAL A 1 84 ? 21.896 2.993 -19.326 1.00 96.19 84 VAL A O 1
ATOM 673 N N . GLN A 1 85 ? 20.472 1.399 -18.649 1.00 96.81 85 GLN A N 1
ATOM 674 C CA . GLN A 1 85 ? 21.397 0.286 -18.830 1.00 96.81 85 GLN A CA 1
ATOM 675 C C . GLN A 1 85 ? 20.804 -0.715 -19.817 1.00 96.81 85 GLN A C 1
ATOM 677 O O . GLN A 1 85 ? 19.778 -1.331 -19.543 1.00 96.81 85 GLN A O 1
ATOM 682 N N . VAL A 1 86 ? 21.469 -0.876 -20.958 1.00 96.31 86 VAL A N 1
ATOM 683 C CA . VAL A 1 86 ? 21.023 -1.734 -22.061 1.00 96.31 86 VAL A CA 1
ATOM 684 C C . VAL A 1 86 ? 21.727 -3.085 -21.996 1.00 96.31 86 VAL A C 1
ATOM 686 O O . VAL A 1 86 ? 22.939 -3.151 -21.781 1.00 96.31 86 VAL A O 1
ATOM 689 N N . ALA A 1 87 ? 20.979 -4.167 -22.205 1.00 97.19 87 ALA A N 1
ATOM 690 C CA . ALA A 1 87 ? 21.527 -5.513 -22.304 1.00 97.19 87 ALA A CA 1
ATOM 691 C C . ALA A 1 87 ? 20.736 -6.378 -23.296 1.00 97.19 87 ALA A C 1
ATOM 693 O O . ALA A 1 87 ? 19.546 -6.179 -23.523 1.00 97.19 87 ALA A O 1
ATOM 694 N N . MET A 1 88 ? 21.409 -7.370 -23.879 1.00 97.19 88 MET A N 1
ATOM 695 C CA . MET A 1 88 ? 20.789 -8.373 -24.748 1.00 97.19 88 MET A CA 1
ATOM 696 C C . MET A 1 88 ? 20.374 -9.588 -23.922 1.00 97.19 88 MET A C 1
ATOM 698 O O . MET A 1 88 ? 21.143 -10.031 -23.065 1.00 97.19 88 MET A O 1
ATOM 702 N N . TRP A 1 89 ? 19.223 -10.195 -24.216 1.00 96.62 89 TRP A N 1
ATOM 703 C CA . TRP A 1 89 ? 18.766 -11.398 -23.504 1.00 96.62 89 TRP A CA 1
ATOM 704 C C . TRP A 1 89 ? 19.771 -12.551 -23.580 1.00 96.62 89 TRP A C 1
ATOM 706 O O . TRP A 1 89 ? 19.967 -13.262 -22.599 1.00 96.62 89 TRP A O 1
ATOM 716 N N . ALA A 1 90 ? 20.434 -12.700 -24.731 1.00 96.62 90 ALA A N 1
ATOM 717 C CA . ALA A 1 90 ? 21.388 -13.775 -24.994 1.00 96.62 90 ALA A CA 1
ATOM 718 C C . ALA A 1 90 ? 22.750 -13.594 -24.297 1.00 96.62 90 ALA A C 1
ATOM 720 O O . ALA A 1 90 ? 23.535 -14.541 -24.244 1.00 96.62 90 ALA A O 1
ATOM 721 N N . ASN A 1 91 ? 23.055 -12.407 -23.759 1.00 97.25 91 ASN A N 1
ATOM 722 C CA . ASN A 1 91 ? 24.346 -12.172 -23.116 1.00 97.25 91 ASN A CA 1
ATOM 723 C C . ASN A 1 91 ? 24.431 -12.902 -21.767 1.00 97.25 91 ASN A C 1
ATOM 725 O O . ASN A 1 91 ? 23.496 -12.904 -20.959 1.00 97.25 91 ASN A O 1
ATOM 729 N N . LYS A 1 92 ? 25.598 -13.493 -21.485 1.00 96.62 92 LYS A N 1
ATOM 730 C CA . LYS A 1 92 ? 25.872 -14.119 -20.187 1.00 96.62 92 LYS A CA 1
ATOM 731 C C . LYS A 1 92 ? 25.747 -13.071 -19.073 1.00 96.62 92 LYS A C 1
ATOM 733 O O . LYS A 1 92 ? 26.318 -11.992 -19.168 1.00 96.62 92 LYS A 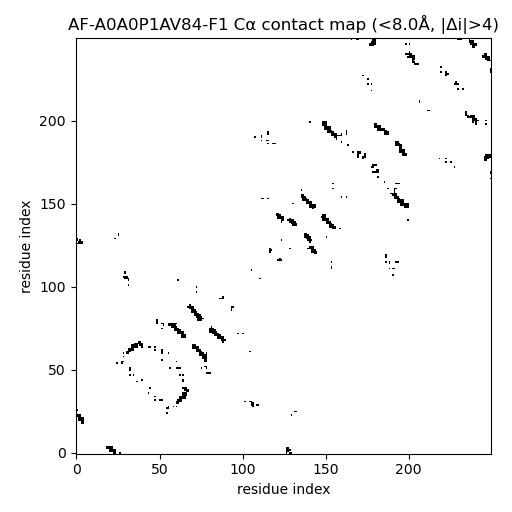O 1
ATOM 738 N N . GLY A 1 93 ? 25.007 -13.402 -18.015 1.00 96.44 93 GLY A N 1
ATOM 739 C CA . GLY A 1 93 ? 24.766 -12.507 -16.876 1.00 96.44 93 GLY A CA 1
ATOM 740 C C . GLY A 1 93 ? 23.525 -11.615 -17.000 1.00 96.44 93 GLY A C 1
ATOM 741 O O . GLY A 1 93 ? 23.082 -11.081 -15.986 1.00 96.44 93 GLY A O 1
ATOM 742 N N . SER A 1 94 ? 22.894 -11.519 -18.177 1.00 96.81 94 SER A N 1
ATOM 743 C CA . SER A 1 94 ? 21.688 -10.699 -18.376 1.00 96.81 94 SER A CA 1
ATOM 744 C C . SER A 1 94 ? 20.526 -11.086 -17.463 1.00 96.81 94 SER A C 1
ATOM 746 O O . SER A 1 94 ? 19.841 -10.212 -16.940 1.00 96.81 94 SER A O 1
ATOM 748 N N . LYS A 1 95 ? 20.338 -12.387 -17.202 1.00 96.44 95 LYS A N 1
ATOM 749 C CA . LYS A 1 95 ? 19.326 -12.870 -16.251 1.00 96.44 95 LYS A CA 1
ATOM 750 C C . LYS A 1 95 ? 19.554 -12.298 -14.849 1.00 96.44 95 LYS A C 1
ATOM 752 O O . LYS A 1 95 ? 18.632 -11.743 -14.264 1.00 96.44 95 LYS A O 1
ATOM 757 N N . SER A 1 96 ? 20.778 -12.404 -14.335 1.00 97.19 96 SER A N 1
ATOM 758 C CA . SER A 1 96 ? 21.135 -11.881 -13.014 1.00 97.19 96 SER A CA 1
ATOM 759 C C . SER A 1 96 ? 21.019 -10.360 -12.968 1.00 97.19 96 SER A C 1
ATOM 761 O O . SER A 1 96 ? 20.474 -9.826 -12.013 1.00 97.19 96 SER A O 1
ATOM 763 N N . LEU A 1 97 ? 21.452 -9.663 -14.024 1.00 97.25 97 LEU A N 1
ATOM 764 C CA . LEU A 1 97 ? 21.308 -8.212 -14.135 1.00 97.25 97 LEU A CA 1
ATOM 765 C C . LEU A 1 97 ? 19.836 -7.775 -14.040 1.00 97.25 97 LEU A C 1
ATOM 767 O O . LEU A 1 97 ? 19.510 -6.855 -13.295 1.00 97.25 97 LEU A O 1
ATOM 771 N N . PHE A 1 98 ? 18.953 -8.457 -14.769 1.00 96.56 98 PHE A N 1
ATOM 772 C CA . PHE A 1 98 ? 17.517 -8.186 -14.776 1.00 96.56 98 PHE A CA 1
ATOM 773 C C . PHE A 1 98 ? 16.871 -8.454 -13.410 1.00 96.56 98 PHE A C 1
ATOM 775 O O . PHE A 1 98 ? 16.132 -7.622 -12.889 1.00 96.56 98 PHE A O 1
ATOM 782 N N . GLN A 1 99 ? 17.185 -9.604 -12.805 1.00 96.44 99 GLN A N 1
ATOM 783 C CA . GLN A 1 99 ? 16.665 -9.987 -11.490 1.00 96.44 99 GLN A CA 1
ATOM 784 C C . GLN A 1 99 ? 17.124 -9.025 -10.393 1.00 96.44 99 GLN A C 1
ATOM 786 O O . GLN A 1 99 ? 16.302 -8.595 -9.587 1.00 96.44 99 GLN A O 1
ATOM 791 N N . ASN A 1 100 ? 18.404 -8.645 -10.398 1.00 96.56 100 ASN A N 1
ATOM 792 C CA . ASN A 1 100 ? 18.949 -7.689 -9.438 1.00 96.56 100 ASN A CA 1
ATOM 793 C C . ASN A 1 100 ? 18.287 -6.323 -9.600 1.00 96.56 100 ASN A C 1
ATOM 795 O O . ASN A 1 100 ? 17.892 -5.725 -8.612 1.00 96.56 100 ASN A O 1
ATOM 799 N N . PHE A 1 101 ? 18.066 -5.860 -10.834 1.00 96.50 101 PHE A N 1
ATOM 800 C CA . PHE A 1 101 ? 17.352 -4.606 -11.049 1.00 96.50 101 PHE A CA 1
ATOM 801 C C . PHE A 1 101 ? 15.938 -4.629 -10.465 1.00 96.50 101 PHE A C 1
ATOM 803 O O . PHE A 1 101 ? 15.525 -3.649 -9.856 1.00 96.50 101 PHE A O 1
ATOM 810 N N . ILE A 1 102 ? 15.191 -5.723 -10.627 1.00 94.50 102 ILE A N 1
ATOM 811 C CA . ILE A 1 102 ? 13.871 -5.835 -9.998 1.00 94.50 102 ILE A CA 1
ATOM 812 C C . ILE A 1 102 ? 14.021 -5.801 -8.476 1.00 94.50 102 ILE A C 1
ATOM 814 O O . ILE A 1 102 ? 13.382 -4.976 -7.835 1.00 94.50 102 ILE A O 1
ATOM 818 N N . ALA A 1 103 ? 14.887 -6.641 -7.908 1.00 92.38 103 ALA A N 1
ATOM 819 C CA . ALA A 1 103 ? 15.092 -6.725 -6.463 1.00 92.38 103 ALA A CA 1
ATOM 820 C C . ALA A 1 103 ? 15.492 -5.376 -5.838 1.00 92.38 103 ALA A C 1
ATOM 822 O O . ALA A 1 103 ? 14.914 -4.979 -4.830 1.00 92.38 103 ALA A O 1
ATOM 823 N N . ASP A 1 104 ? 16.407 -4.645 -6.478 1.00 92.12 104 ASP A N 1
ATOM 824 C CA . ASP A 1 104 ? 16.921 -3.351 -6.016 1.00 92.12 104 ASP A CA 1
ATOM 825 C C . ASP A 1 104 ? 15.869 -2.234 -6.048 1.00 92.12 104 ASP A C 1
ATOM 827 O O . ASP A 1 104 ? 16.021 -1.222 -5.366 1.00 92.12 104 ASP A O 1
ATOM 831 N N . ASN A 1 105 ? 14.832 -2.379 -6.877 1.00 91.19 105 ASN A N 1
ATOM 832 C CA . ASN A 1 105 ? 13.808 -1.353 -7.078 1.00 91.19 105 ASN A CA 1
ATOM 833 C C . ASN A 1 105 ? 12.417 -1.787 -6.583 1.00 91.19 105 ASN A C 1
ATOM 835 O O . ASN A 1 105 ? 11.453 -1.038 -6.745 1.00 91.19 105 ASN A O 1
ATOM 839 N N . ILE A 1 106 ? 12.286 -2.970 -5.970 1.00 89.88 106 ILE A N 1
ATOM 840 C CA . ILE A 1 106 ? 11.063 -3.350 -5.259 1.00 89.88 106 ILE A CA 1
ATOM 841 C C . ILE A 1 106 ? 10.904 -2.419 -4.056 1.00 89.88 106 ILE A C 1
ATOM 843 O O . ILE A 1 106 ? 11.800 -2.276 -3.225 1.00 89.88 106 ILE A O 1
ATOM 847 N N . SER A 1 107 ? 9.729 -1.800 -3.943 1.00 89.56 107 SER A N 1
ATOM 848 C CA . SER A 1 107 ? 9.440 -0.922 -2.815 1.00 89.56 107 SER A CA 1
ATOM 849 C C . SER A 1 107 ? 9.474 -1.689 -1.489 1.00 89.56 107 SER A C 1
ATOM 851 O O . SER A 1 107 ? 8.873 -2.767 -1.393 1.00 89.56 107 SER A O 1
ATOM 853 N N . PRO A 1 108 ? 10.070 -1.118 -0.423 1.00 90.25 108 PRO A N 1
ATOM 854 C CA . PRO A 1 108 ? 10.057 -1.713 0.913 1.00 90.25 108 PRO A CA 1
ATOM 855 C C . PRO A 1 108 ? 8.650 -2.053 1.424 1.00 90.25 108 PRO A C 1
ATOM 857 O O . PRO A 1 108 ? 8.483 -2.964 2.235 1.00 90.25 108 PRO A O 1
ATOM 860 N N . TRP A 1 109 ? 7.618 -1.355 0.936 1.00 92.25 109 TRP A N 1
ATOM 861 C CA . TRP A 1 109 ? 6.221 -1.655 1.255 1.00 92.25 109 TRP A CA 1
ATOM 862 C C . TRP A 1 109 ? 5.773 -3.030 0.760 1.00 92.25 109 TRP A C 1
ATOM 864 O O . TRP A 1 109 ? 5.018 -3.697 1.466 1.00 92.25 109 TRP A O 1
ATOM 874 N N . VAL A 1 110 ? 6.248 -3.467 -0.410 1.00 91.62 110 VAL A N 1
ATOM 875 C CA . VAL A 1 110 ? 5.932 -4.787 -0.974 1.00 91.62 110 VAL A CA 1
ATOM 876 C C . VAL A 1 110 ? 6.561 -5.875 -0.113 1.00 91.62 110 VAL A C 1
ATOM 878 O O . VAL A 1 110 ? 5.864 -6.790 0.314 1.00 91.62 110 VAL A O 1
ATOM 881 N N . THR A 1 111 ? 7.844 -5.734 0.228 1.00 90.75 111 THR A N 1
ATOM 882 C CA . THR A 1 111 ? 8.541 -6.676 1.118 1.00 90.75 111 THR A CA 1
ATOM 883 C C . THR A 1 111 ? 7.852 -6.769 2.477 1.00 90.75 111 THR A C 1
ATOM 885 O O . THR A 1 111 ? 7.580 -7.867 2.965 1.00 90.75 111 THR A O 1
ATOM 888 N N . ARG A 1 112 ? 7.492 -5.623 3.068 1.00 93.69 112 ARG A N 1
ATOM 889 C CA . ARG A 1 112 ? 6.797 -5.566 4.360 1.00 93.69 112 ARG A CA 1
ATOM 890 C C . ARG A 1 112 ? 5.429 -6.244 4.309 1.00 93.69 112 ARG A C 1
ATOM 892 O O . ARG A 1 112 ? 5.085 -6.968 5.241 1.00 93.69 112 ARG A O 1
ATOM 899 N N . LEU A 1 113 ? 4.664 -6.033 3.237 1.00 94.62 113 LEU A N 1
ATOM 900 C CA . LEU A 1 113 ? 3.376 -6.692 3.030 1.00 94.62 113 LEU A CA 1
ATOM 901 C C . LEU A 1 113 ? 3.546 -8.211 2.917 1.00 94.62 113 LEU A C 1
ATOM 903 O O . LEU A 1 113 ? 2.908 -8.939 3.673 1.00 94.62 113 LEU A O 1
ATOM 907 N N . SER A 1 114 ? 4.450 -8.677 2.051 1.00 93.50 114 SER A N 1
ATOM 908 C CA . SER A 1 114 ? 4.703 -10.106 1.827 1.00 93.50 114 SER A CA 1
ATOM 909 C C . SER A 1 114 ? 5.144 -10.829 3.100 1.00 93.50 114 SER A C 1
ATOM 911 O O . SER A 1 114 ? 4.585 -11.872 3.437 1.00 93.50 114 SER A O 1
ATOM 913 N N . LEU A 1 115 ? 6.088 -10.251 3.853 1.00 94.12 115 LEU A N 1
ATOM 914 C CA . LEU A 1 115 ? 6.523 -10.812 5.136 1.00 94.12 115 LEU A CA 1
ATOM 915 C C . LEU A 1 115 ? 5.373 -10.848 6.145 1.00 94.12 115 LEU A C 1
ATOM 917 O O . LEU A 1 115 ? 5.170 -11.856 6.817 1.00 94.12 115 LEU A O 1
ATOM 921 N N . SER A 1 116 ? 4.591 -9.769 6.235 1.00 95.25 116 SER A N 1
ATOM 922 C CA . SER A 1 116 ? 3.467 -9.701 7.175 1.00 95.25 116 SER A CA 1
ATOM 923 C C . SER A 1 116 ? 2.403 -10.755 6.868 1.00 95.25 116 SER A C 1
ATOM 925 O O . SER A 1 116 ? 1.933 -11.436 7.777 1.00 95.25 116 SER A O 1
ATOM 927 N N . CYS A 1 117 ? 2.070 -10.928 5.588 1.00 95.81 117 CYS A N 1
ATOM 928 C CA . CYS A 1 117 ? 1.180 -11.974 5.094 1.00 95.81 117 CYS A CA 1
ATOM 929 C C . CYS A 1 117 ? 1.674 -13.374 5.476 1.00 95.81 117 CYS A C 1
ATOM 931 O O . CYS A 1 117 ? 0.926 -14.149 6.078 1.00 95.81 117 CYS A O 1
ATOM 933 N N . GLN A 1 118 ? 2.957 -13.657 5.227 1.00 95.00 118 GLN A N 1
ATOM 934 C CA . GLN A 1 118 ? 3.581 -14.935 5.567 1.00 95.00 118 GLN A CA 1
ATOM 935 C C . GLN A 1 118 ? 3.517 -15.231 7.074 1.00 95.00 118 GLN A C 1
ATOM 937 O O . GLN A 1 118 ? 3.097 -16.318 7.466 1.00 95.00 118 GLN A O 1
ATOM 942 N N . TYR A 1 119 ? 3.893 -14.272 7.927 1.00 94.88 119 TYR A N 1
ATOM 943 C CA . TYR A 1 119 ? 3.898 -14.462 9.384 1.00 94.88 119 TYR A CA 1
ATOM 944 C C . TYR A 1 119 ? 2.495 -14.612 9.984 1.00 94.88 119 TYR A C 1
ATOM 946 O O . TYR A 1 119 ? 2.322 -15.319 10.976 1.00 94.88 119 TYR A O 1
ATOM 954 N N . LEU A 1 120 ? 1.493 -13.944 9.409 1.00 94.81 120 LEU A N 1
ATOM 955 C CA . LEU A 1 120 ? 0.117 -13.951 9.917 1.00 94.81 120 LEU A CA 1
ATOM 956 C C . LEU A 1 120 ? -0.763 -15.045 9.293 1.00 94.81 120 LEU A C 1
ATOM 958 O O . LEU A 1 120 ? -1.911 -15.211 9.726 1.00 94.81 120 LEU A O 1
ATOM 962 N N . GLY A 1 121 ? -0.239 -15.773 8.300 1.00 95.56 121 GLY A N 1
ATOM 963 C CA . GLY A 1 121 ? -0.968 -16.799 7.555 1.00 95.56 121 GLY A CA 1
ATOM 964 C C . GLY A 1 121 ? -2.170 -16.219 6.810 1.00 95.56 121 GLY A C 1
ATOM 965 O O . GLY A 1 121 ? -3.278 -16.751 6.919 1.00 95.56 121 GLY A O 1
ATOM 966 N N . VAL A 1 122 ? -1.973 -15.081 6.141 1.00 96.75 122 VAL A N 1
ATOM 967 C CA . VAL A 1 122 ? -3.015 -14.371 5.388 1.00 96.75 122 VAL A CA 1
ATOM 968 C C . VAL A 1 122 ? -2.522 -13.986 4.001 1.00 96.75 122 VAL A C 1
ATOM 970 O O . VAL A 1 122 ? -1.354 -13.654 3.831 1.00 96.75 122 VAL A O 1
ATOM 973 N N . ASP A 1 123 ? -3.437 -13.930 3.044 1.00 96.81 123 ASP A N 1
ATOM 974 C CA . ASP A 1 123 ? -3.175 -13.544 1.661 1.00 96.81 123 ASP A CA 1
ATOM 975 C C . ASP A 1 123 ? -3.907 -12.250 1.309 1.00 96.81 123 ASP A C 1
ATOM 977 O O . ASP A 1 123 ? -4.981 -11.950 1.832 1.00 96.81 123 ASP A O 1
ATOM 981 N N . VAL A 1 124 ? -3.327 -11.453 0.416 1.00 94.50 124 VAL A N 1
ATOM 982 C CA . VAL A 1 124 ? -3.953 -10.217 -0.066 1.00 94.50 124 VAL A CA 1
ATOM 983 C C . VAL A 1 124 ? -5.121 -10.558 -0.990 1.00 94.50 124 VAL A C 1
ATOM 985 O O . VAL A 1 124 ? -4.969 -11.347 -1.918 1.00 94.50 124 VAL A O 1
ATOM 988 N N . ILE A 1 125 ? -6.282 -9.932 -0.777 1.00 91.00 125 ILE A N 1
ATOM 989 C CA . ILE A 1 125 ? -7.451 -10.155 -1.641 1.00 91.00 125 ILE A CA 1
ATOM 990 C C . ILE A 1 125 ? -7.300 -9.358 -2.937 1.00 91.00 125 ILE A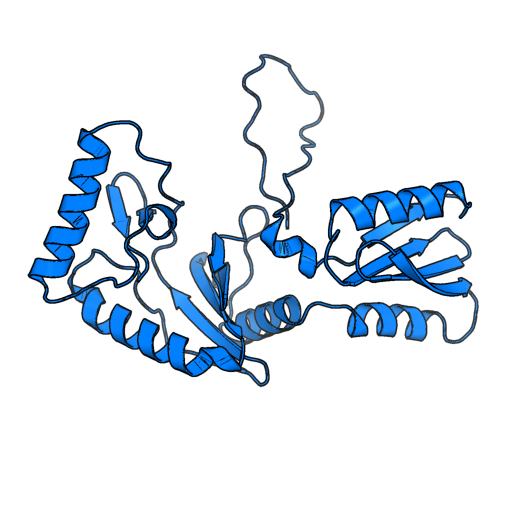 C 1
ATOM 992 O O . ILE A 1 125 ? -7.283 -8.128 -2.915 1.00 91.00 125 ILE A O 1
ATOM 996 N N . GLU A 1 126 ? -7.235 -10.034 -4.081 1.00 83.75 126 GLU A N 1
ATOM 997 C CA . GLU A 1 126 ? -7.123 -9.372 -5.383 1.00 83.75 126 GLU A CA 1
ATOM 998 C C . GLU A 1 126 ? -8.349 -8.498 -5.725 1.00 83.75 126 GLU A C 1
ATOM 1000 O O . GLU A 1 126 ? -9.478 -8.766 -5.321 1.00 83.75 12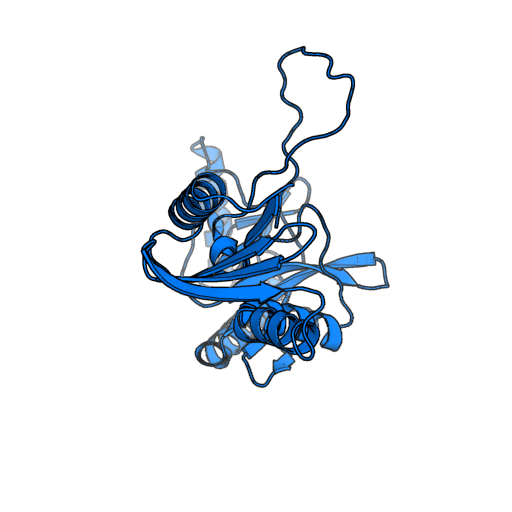6 GLU A O 1
ATOM 1005 N N . GLY A 1 127 ? -8.127 -7.413 -6.475 1.00 78.25 127 GLY A N 1
ATOM 1006 C CA . GLY A 1 127 ? -9.184 -6.528 -6.991 1.00 78.25 127 GLY A CA 1
ATOM 1007 C C . GLY A 1 127 ? -9.786 -5.510 -6.006 1.00 78.25 127 GLY A C 1
ATOM 1008 O O . GLY A 1 127 ? -10.333 -4.508 -6.460 1.00 78.25 127 GLY A O 1
ATOM 1009 N N . ASP A 1 128 ? -9.660 -5.714 -4.690 1.00 81.69 128 ASP A N 1
ATOM 1010 C CA . ASP A 1 128 ? -10.065 -4.749 -3.639 1.00 81.69 128 ASP A CA 1
ATOM 1011 C C . ASP A 1 128 ? -9.129 -4.805 -2.412 1.00 81.69 128 ASP A C 1
ATOM 1013 O O . ASP A 1 128 ? -9.535 -4.673 -1.257 1.00 81.69 128 ASP A O 1
ATOM 1017 N N . ALA A 1 129 ? -7.846 -5.063 -2.678 1.00 89.62 129 ALA A N 1
ATOM 1018 C CA . ALA A 1 129 ? -6.814 -5.253 -1.664 1.00 89.62 129 ALA A CA 1
ATOM 1019 C C . ALA A 1 129 ? -6.547 -4.003 -0.833 1.00 89.62 129 ALA A C 1
ATOM 1021 O O . ALA A 1 129 ? -6.306 -4.084 0.358 1.00 89.62 129 ALA A O 1
ATOM 1022 N N . PHE A 1 130 ? -6.448 -2.842 -1.463 1.00 91.62 130 PHE A N 1
ATOM 1023 C CA . PHE A 1 130 ? -5.912 -1.669 -0.793 1.00 91.62 130 PHE A CA 1
ATOM 1024 C C . PHE A 1 130 ? -7.041 -0.919 -0.091 1.00 91.62 130 PHE A C 1
ATOM 1026 O O . PHE A 1 130 ? -8.050 -0.606 -0.718 1.00 91.62 130 PHE A O 1
ATOM 1033 N N . LEU A 1 131 ? -6.890 -0.655 1.206 1.00 90.31 131 LEU A N 1
ATOM 1034 C CA . LEU A 1 131 ? -7.907 0.011 2.026 1.00 90.31 131 LEU A CA 1
ATOM 1035 C C . LEU A 1 131 ? -7.545 1.467 2.330 1.00 90.31 131 LEU A C 1
ATOM 1037 O O . LEU A 1 131 ? -8.447 2.276 2.527 1.00 90.31 131 LEU A O 1
ATOM 1041 N N . GLY A 1 132 ? -6.256 1.811 2.313 1.00 89.69 132 GLY A N 1
ATOM 1042 C CA . GLY A 1 132 ? -5.804 3.198 2.366 1.00 89.69 132 GLY A CA 1
ATOM 1043 C C . GLY A 1 132 ? -4.384 3.369 2.890 1.00 89.69 132 GLY A C 1
ATOM 1044 O O . GLY A 1 132 ? -3.776 2.444 3.445 1.00 89.69 132 GLY A O 1
ATOM 1045 N N . ARG A 1 133 ? -3.865 4.586 2.732 1.00 89.31 133 ARG A N 1
ATOM 1046 C CA . ARG A 1 133 ? -2.578 5.041 3.259 1.00 89.31 133 ARG A CA 1
ATOM 1047 C C . ARG A 1 133 ? -2.770 6.085 4.357 1.00 89.31 133 ARG A C 1
ATOM 1049 O O . ARG A 1 133 ? -3.571 7.007 4.250 1.00 89.31 133 ARG A O 1
ATOM 1056 N N . GLY A 1 134 ? -1.986 5.950 5.419 1.00 84.94 134 GLY A N 1
ATOM 1057 C CA . GLY A 1 134 ? -1.778 6.993 6.420 1.00 84.94 134 GLY A CA 1
ATOM 1058 C C . GLY A 1 134 ? -0.378 7.593 6.307 1.00 84.94 134 GLY A C 1
ATOM 1059 O O . GLY A 1 134 ? 0.440 7.157 5.499 1.00 84.94 134 GLY A O 1
ATOM 1060 N N . ALA A 1 135 ? -0.066 8.553 7.179 1.00 83.62 135 ALA A N 1
ATOM 1061 C CA . ALA A 1 135 ? 1.258 9.180 7.223 1.00 83.62 135 ALA A CA 1
ATOM 1062 C C . ALA A 1 135 ? 2.404 8.174 7.452 1.00 83.62 135 ALA A C 1
ATOM 1064 O O . ALA A 1 135 ? 3.521 8.394 7.002 1.00 83.62 135 ALA A O 1
ATOM 1065 N N . HIS A 1 136 ? 2.118 7.072 8.150 1.00 85.69 136 HIS A N 1
ATOM 1066 C CA . HIS A 1 136 ? 3.124 6.150 8.686 1.00 85.69 136 HIS A CA 1
ATOM 1067 C C . HIS A 1 136 ? 2.878 4.677 8.335 1.00 85.69 136 HIS A C 1
ATOM 1069 O O . HIS A 1 136 ? 3.564 3.784 8.835 1.00 85.69 136 HIS A O 1
ATOM 1075 N N . GLY A 1 137 ? 1.862 4.395 7.521 1.00 92.75 137 GLY A N 1
ATOM 1076 C CA . GLY A 1 137 ? 1.425 3.028 7.284 1.00 92.75 137 GLY A CA 1
ATOM 1077 C C . GLY A 1 137 ? 0.443 2.887 6.139 1.00 92.75 137 GLY A C 1
ATOM 1078 O O . GLY A 1 137 ? -0.058 3.869 5.590 1.00 92.75 137 GLY A O 1
ATOM 1079 N N . ARG A 1 138 ? 0.168 1.635 5.794 1.00 94.62 1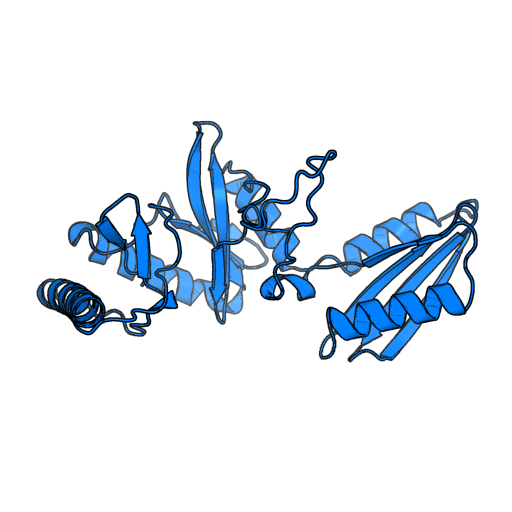38 ARG A N 1
ATOM 1080 C CA . ARG A 1 138 ? -0.768 1.233 4.743 1.00 94.62 138 ARG A CA 1
ATOM 1081 C C . ARG A 1 138 ? -1.671 0.138 5.269 1.00 94.62 138 ARG A C 1
ATOM 1083 O O . ARG A 1 138 ? -1.248 -0.656 6.109 1.00 94.62 138 ARG A O 1
ATOM 1090 N N . VAL A 1 139 ? -2.899 0.099 4.776 1.00 94.38 139 VAL A N 1
ATOM 1091 C CA . VAL A 1 139 ? -3.903 -0.872 5.196 1.00 94.38 139 VAL A CA 1
ATOM 1092 C C . VAL A 1 139 ? -4.356 -1.681 3.989 1.00 94.38 139 VAL A C 1
ATOM 1094 O O . VAL A 1 139 ? -4.697 -1.117 2.947 1.00 94.38 139 VAL A O 1
ATOM 1097 N N . PHE A 1 140 ? -4.367 -3.002 4.138 1.00 95.19 140 PHE A N 1
ATOM 1098 C CA . PHE A 1 140 ? -4.754 -3.946 3.097 1.00 95.19 140 PHE A CA 1
ATOM 1099 C C . PHE A 1 140 ? -5.846 -4.895 3.585 1.00 95.19 140 PHE A C 1
ATOM 1101 O O . PHE A 1 140 ? -5.816 -5.365 4.714 1.00 95.19 140 PHE A O 1
ATOM 1108 N N . ARG A 1 141 ? -6.804 -5.214 2.727 1.00 95.44 141 ARG A N 1
ATOM 1109 C CA . ARG A 1 141 ? -7.758 -6.299 2.882 1.00 95.44 141 ARG A CA 1
ATOM 1110 C C . ARG A 1 141 ? -7.035 -7.617 2.626 1.00 95.44 141 ARG A C 1
ATOM 1112 O O . ARG A 1 141 ? -6.487 -7.836 1.544 1.00 95.44 141 ARG A O 1
ATOM 1119 N N . VAL A 1 142 ? -7.069 -8.494 3.618 1.00 96.69 142 VAL A N 1
ATOM 1120 C CA . VAL A 1 142 ? -6.440 -9.815 3.569 1.00 96.69 142 VAL A CA 1
ATOM 1121 C C . VAL A 1 142 ? -7.429 -10.901 3.977 1.00 96.69 142 VAL A C 1
ATOM 1123 O O . VAL A 1 142 ? -8.399 -10.627 4.686 1.00 96.69 142 VAL A O 1
ATOM 1126 N N . ILE A 1 143 ? -7.185 -12.127 3.533 1.00 96.81 143 ILE A N 1
ATOM 1127 C CA . ILE A 1 143 ? -7.981 -13.313 3.837 1.00 96.81 143 ILE A CA 1
ATOM 1128 C C . ILE A 1 143 ? -7.098 -14.375 4.482 1.00 96.81 143 ILE A C 1
ATOM 1130 O O . ILE A 1 143 ? -5.967 -14.592 4.062 1.00 96.81 143 ILE A O 1
ATOM 1134 N N . ARG A 1 144 ? -7.595 -15.029 5.527 1.00 95.81 144 ARG A N 1
ATOM 1135 C CA . ARG A 1 144 ? -6.949 -16.207 6.119 1.00 95.81 144 ARG A CA 1
ATOM 1136 C C . ARG A 1 144 ? -7.478 -17.479 5.448 1.00 95.81 144 ARG A C 1
ATOM 1138 O O . ARG A 1 144 ? -8.571 -17.475 4.892 1.00 95.81 144 ARG A O 1
ATOM 1145 N N . GLN A 1 145 ? -6.747 -18.587 5.563 1.00 92.62 145 GLN A N 1
ATOM 1146 C CA . GLN A 1 145 ? -7.152 -19.905 5.042 1.00 92.62 145 GLN A CA 1
ATOM 1147 C C . GLN A 1 145 ? -8.557 -20.365 5.483 1.00 92.62 145 GLN A C 1
ATOM 1149 O O . GLN A 1 145 ? -9.203 -21.118 4.765 1.00 92.62 145 GLN A O 1
ATOM 1154 N N . ASP A 1 146 ? -9.054 -19.897 6.635 1.00 93.56 146 ASP A N 1
ATOM 1155 C CA . ASP A 1 146 ? -10.411 -20.182 7.128 1.00 93.56 146 ASP A CA 1
ATOM 1156 C C . ASP A 1 146 ? -11.508 -19.320 6.466 1.00 93.56 146 ASP A C 1
ATOM 1158 O O . ASP A 1 146 ? -12.664 -19.354 6.885 1.00 93.56 146 ASP A O 1
ATOM 1162 N N . GLY A 1 147 ? -11.155 -18.523 5.454 1.00 93.88 147 GLY A N 1
ATOM 1163 C CA . GLY A 1 147 ? -12.058 -17.647 4.712 1.00 93.88 147 GLY A CA 1
ATOM 1164 C C . GLY A 1 147 ? -12.373 -16.320 5.408 1.00 93.88 147 GLY A C 1
ATOM 1165 O O . GLY A 1 147 ? -13.099 -15.496 4.847 1.00 93.88 147 GLY A O 1
ATOM 1166 N N . LYS A 1 148 ? -11.845 -16.070 6.616 1.00 95.38 148 LYS A N 1
ATOM 1167 C CA . LYS A 1 148 ? -12.102 -14.813 7.332 1.00 95.38 148 LYS A CA 1
ATOM 1168 C C . LYS A 1 148 ? -11.290 -13.665 6.754 1.00 95.38 148 LYS A C 1
ATOM 1170 O O . LYS A 1 148 ? -10.101 -13.801 6.466 1.00 95.38 148 LYS A O 1
ATOM 1175 N N . VAL A 1 149 ? -11.946 -12.513 6.643 1.00 95.31 149 VAL A N 1
ATOM 1176 C CA . VAL A 1 149 ? -11.385 -11.290 6.065 1.00 95.31 149 VAL A CA 1
ATOM 1177 C C . VAL A 1 149 ? -10.975 -10.321 7.169 1.00 95.31 149 VAL A C 1
ATOM 1179 O O . VAL A 1 149 ? -11.740 -10.072 8.101 1.00 95.31 149 VAL A O 1
ATOM 1182 N N . PHE A 1 150 ? -9.785 -9.742 7.028 1.00 96.38 150 PHE A N 1
ATOM 1183 C CA . PHE A 1 150 ? -9.188 -8.806 7.978 1.00 96.38 150 PHE A CA 1
ATOM 1184 C C . PHE A 1 150 ? -8.601 -7.588 7.265 1.00 96.38 150 PHE A C 1
ATOM 1186 O O . PHE A 1 150 ? -8.330 -7.615 6.063 1.00 96.38 150 PHE A O 1
ATOM 1193 N N . ALA A 1 151 ? -8.405 -6.512 8.021 1.00 95.81 151 ALA A N 1
ATOM 1194 C CA . ALA A 1 151 ? -7.626 -5.365 7.594 1.00 95.81 151 ALA A CA 1
ATOM 1195 C C . ALA A 1 151 ? -6.226 -5.500 8.198 1.00 95.81 151 ALA A C 1
ATOM 1197 O O . ALA A 1 151 ? -6.061 -5.503 9.412 1.00 95.81 151 ALA A O 1
ATOM 1198 N N . LEU A 1 152 ? -5.219 -5.646 7.350 1.00 97.00 152 LEU A N 1
ATOM 1199 C CA . LEU A 1 152 ? -3.813 -5.700 7.708 1.00 97.00 152 LEU A CA 1
ATOM 1200 C C . LEU A 1 152 ? -3.219 -4.299 7.623 1.00 97.00 152 LEU A C 1
ATOM 1202 O O . LEU A 1 152 ? -3.005 -3.778 6.527 1.00 97.00 152 LEU A O 1
ATOM 1206 N N . LYS A 1 153 ? -2.930 -3.701 8.775 1.00 96.38 153 LYS A N 1
ATOM 1207 C CA . LYS A 1 153 ? -2.177 -2.452 8.862 1.00 96.38 153 LYS A CA 1
ATOM 1208 C C . LYS A 1 153 ? -0.692 -2.772 8.966 1.00 96.38 153 LYS A C 1
ATOM 1210 O O . LYS A 1 153 ? -0.289 -3.465 9.893 1.00 96.38 153 LYS A O 1
ATOM 1215 N N . ILE A 1 154 ? 0.107 -2.256 8.038 1.00 96.69 154 ILE A N 1
ATOM 1216 C CA . ILE A 1 154 ? 1.573 -2.332 8.061 1.00 96.69 154 ILE A CA 1
ATOM 1217 C C . ILE A 1 154 ? 2.162 -0.935 8.265 1.00 96.69 154 ILE A C 1
ATOM 1219 O O . ILE A 1 154 ? 1.675 0.034 7.680 1.00 96.69 154 ILE A O 1
ATOM 1223 N N . VAL A 1 155 ? 3.216 -0.825 9.072 1.00 96.50 155 VAL A N 1
ATOM 1224 C CA . VAL A 1 155 ? 3.888 0.447 9.388 1.00 96.50 155 VAL A CA 1
ATOM 1225 C C . VAL A 1 155 ? 5.397 0.345 9.214 1.00 96.50 155 VAL A C 1
ATOM 1227 O O . VAL A 1 155 ? 5.977 -0.736 9.314 1.00 96.50 155 VAL A O 1
ATOM 1230 N N . GLU A 1 156 ? 6.046 1.480 8.984 1.00 94.94 156 GLU A N 1
ATOM 1231 C CA . GLU A 1 156 ? 7.508 1.572 8.914 1.00 94.94 156 GLU A CA 1
ATOM 1232 C C . GLU A 1 156 ? 8.168 1.367 10.282 1.00 94.94 156 GLU A C 1
ATOM 1234 O O . GLU A 1 156 ? 7.546 1.556 11.332 1.00 94.94 156 GLU A O 1
ATOM 1239 N N . LYS A 1 157 ? 9.467 1.037 10.284 1.00 93.75 157 LYS A N 1
ATOM 1240 C CA . LYS A 1 157 ? 10.230 0.769 11.513 1.00 93.75 157 LYS A CA 1
ATOM 1241 C C . LYS A 1 157 ? 10.198 1.926 12.518 1.00 93.75 157 LYS A C 1
ATOM 1243 O O . LYS A 1 157 ? 10.044 1.691 13.713 1.00 93.75 157 LYS A O 1
ATOM 1248 N N . CYS A 1 158 ? 10.264 3.170 12.046 1.00 93.69 158 CYS A N 1
ATOM 1249 C CA . CYS A 1 158 ? 10.185 4.367 12.893 1.00 93.69 158 CYS A CA 1
ATOM 1250 C C . CYS A 1 158 ? 8.813 4.560 13.570 1.00 93.69 158 CYS A C 1
ATOM 1252 O O . CYS A 1 158 ? 8.693 5.349 14.504 1.00 93.69 158 CYS A O 1
ATOM 1254 N N . SER A 1 159 ? 7.784 3.840 13.115 1.00 95.00 159 SER A N 1
ATOM 1255 C CA . SER A 1 159 ? 6.395 4.003 13.551 1.00 95.00 159 SER A CA 1
ATOM 1256 C C . SER A 1 159 ? 5.861 2.817 14.353 1.00 95.00 159 SER A C 1
ATOM 1258 O O . SER A 1 159 ? 4.698 2.822 14.752 1.00 95.00 159 SER A O 1
ATOM 1260 N N . VAL A 1 160 ? 6.707 1.830 14.664 1.00 96.06 160 VAL A N 1
ATOM 1261 C CA . VAL A 1 160 ? 6.327 0.653 15.465 1.00 96.06 160 VAL A CA 1
ATOM 1262 C C . VAL A 1 160 ? 5.767 1.057 16.831 1.00 96.06 160 VAL A C 1
ATOM 1264 O O . VAL A 1 160 ? 4.708 0.577 17.226 1.00 96.06 160 VAL A O 1
ATOM 1267 N N . GLY A 1 161 ? 6.402 2.010 17.523 1.00 95.75 161 GLY A N 1
ATOM 1268 C CA . GLY A 1 161 ? 5.907 2.503 18.814 1.00 95.75 161 GLY A CA 1
ATOM 1269 C C . GLY A 1 161 ? 4.502 3.115 18.733 1.00 95.75 161 GLY A C 1
ATOM 1270 O O . GLY A 1 161 ? 3.694 2.918 19.638 1.00 95.75 161 GLY A O 1
ATOM 1271 N N . ARG A 1 162 ? 4.175 3.792 17.621 1.00 93.44 162 ARG A N 1
ATOM 1272 C CA . ARG A 1 162 ? 2.829 4.339 17.377 1.00 93.44 162 ARG A CA 1
ATOM 1273 C C . ARG A 1 162 ? 1.807 3.227 17.152 1.00 93.44 162 ARG A C 1
ATOM 1275 O O . ARG A 1 162 ? 0.697 3.329 17.657 1.00 93.44 162 ARG A O 1
ATOM 1282 N N . LEU A 1 163 ? 2.189 2.145 16.468 1.00 95.38 163 LEU A N 1
ATOM 1283 C CA . LEU A 1 163 ? 1.303 0.996 16.270 1.00 95.38 163 LEU A CA 1
ATOM 1284 C C . LEU A 1 163 ? 0.943 0.313 17.598 1.00 95.38 163 LEU A C 1
ATOM 1286 O O . LEU A 1 163 ? -0.213 -0.046 17.792 1.00 95.38 163 LEU A O 1
ATOM 1290 N N . TYR A 1 164 ? 1.884 0.189 18.541 1.00 96.06 164 TYR A N 1
ATOM 1291 C CA . TYR A 1 164 ? 1.579 -0.317 19.889 1.00 96.06 164 TYR A CA 1
ATOM 1292 C C . TYR A 1 164 ? 0.651 0.612 20.680 1.00 96.06 164 TYR A C 1
ATOM 1294 O O . TYR A 1 164 ? -0.223 0.145 21.412 1.00 96.06 164 TYR A O 1
ATOM 1302 N N . GLN A 1 165 ? 0.823 1.930 20.548 1.00 93.06 165 GLN A N 1
ATOM 1303 C CA . GLN A 1 165 ? -0.083 2.901 21.171 1.00 93.06 165 GLN A CA 1
ATOM 1304 C C . GLN A 1 165 ? -1.503 2.768 20.610 1.00 93.06 165 GLN A C 1
ATOM 1306 O O . GLN A 1 165 ? -2.464 2.738 21.379 1.00 93.06 165 GLN A O 1
ATOM 1311 N N . GLU A 1 166 ? -1.620 2.625 19.292 1.00 92.38 166 GLU A N 1
ATOM 1312 C CA . GLU A 1 166 ? -2.890 2.419 18.599 1.00 92.38 166 GLU A CA 1
ATOM 1313 C C . GLU A 1 166 ? -3.543 1.087 18.990 1.00 92.38 166 GLU A C 1
ATOM 1315 O O . GLU A 1 166 ? -4.711 1.066 19.369 1.00 92.38 166 GLU A O 1
ATOM 1320 N N . GLU A 1 167 ? -2.790 -0.019 19.009 1.00 94.50 167 GLU A N 1
ATOM 1321 C CA . GLU A 1 167 ? -3.290 -1.320 19.470 1.00 94.50 167 GLU A CA 1
ATOM 1322 C C . GLU A 1 167 ? -3.834 -1.228 20.900 1.00 94.50 167 GLU A C 1
ATOM 1324 O O . GLU A 1 167 ? -4.928 -1.721 21.185 1.00 94.50 167 GLU A O 1
ATOM 1329 N N . ARG A 1 168 ? -3.104 -0.561 21.804 1.00 92.88 168 ARG A N 1
ATOM 1330 C CA . ARG A 1 168 ? -3.554 -0.354 23.184 1.00 92.88 168 ARG A CA 1
ATOM 1331 C C . ARG A 1 168 ? -4.851 0.452 23.231 1.00 92.88 168 ARG A C 1
ATOM 1333 O O . ARG A 1 168 ? -5.764 0.059 23.956 1.00 92.88 168 ARG A O 1
ATOM 1340 N N . ALA A 1 169 ? -4.946 1.542 22.472 1.00 90.00 169 ALA A N 1
ATOM 1341 C CA . ALA A 1 169 ? -6.153 2.363 22.407 1.00 90.00 169 ALA A CA 1
ATOM 1342 C C . ALA A 1 169 ? -7.354 1.557 21.884 1.00 90.00 169 ALA A C 1
ATOM 1344 O O . ALA A 1 169 ? -8.416 1.570 22.506 1.00 90.00 169 ALA A O 1
ATOM 1345 N N . LEU A 1 170 ? -7.165 0.781 20.813 1.00 91.69 170 LEU A N 1
ATOM 1346 C CA . LEU A 1 170 ? -8.201 -0.075 20.235 1.00 91.69 170 LEU A CA 1
ATOM 1347 C C . LEU A 1 170 ? -8.634 -1.194 21.197 1.00 91.69 170 LEU A C 1
ATOM 1349 O O . LEU A 1 170 ? -9.824 -1.476 21.309 1.00 91.69 170 LEU A O 1
ATOM 1353 N N . ARG A 1 171 ? -7.708 -1.801 21.956 1.00 92.00 171 ARG A N 1
ATOM 1354 C CA . ARG A 1 171 ? -8.057 -2.802 22.985 1.00 92.00 171 ARG A CA 1
ATOM 1355 C C . ARG A 1 171 ? -8.896 -2.209 24.116 1.00 92.00 171 ARG A C 1
ATOM 1357 O O . ARG A 1 171 ? -9.836 -2.857 24.564 1.00 92.00 171 ARG A O 1
ATOM 1364 N N . ILE A 1 172 ? -8.587 -0.992 24.568 1.00 89.62 172 ILE A N 1
ATOM 1365 C CA . ILE A 1 172 ? -9.402 -0.294 25.579 1.00 89.62 172 ILE A CA 1
ATOM 1366 C C . ILE A 1 172 ? -10.779 0.047 24.987 1.00 89.62 172 ILE A C 1
ATOM 1368 O O . ILE A 1 172 ? -11.802 -0.120 25.646 1.00 89.62 172 ILE A O 1
ATOM 1372 N N . ALA A 1 173 ? -10.815 0.468 23.721 1.00 87.62 173 ALA A N 1
ATOM 1373 C CA . ALA A 1 173 ? -12.037 0.865 23.035 1.00 87.62 173 ALA A CA 1
ATOM 1374 C C . ALA A 1 173 ? -12.922 -0.296 22.560 1.00 87.62 173 ALA A C 1
ATOM 1376 O O . ALA A 1 173 ? -14.076 -0.062 22.191 1.00 87.62 173 ALA A O 1
ATOM 1377 N N . GLN A 1 174 ? -12.431 -1.536 22.598 1.00 86.38 174 GLN A N 1
ATOM 1378 C CA . GLN A 1 174 ? -13.117 -2.718 22.072 1.00 86.38 174 GLN A CA 1
ATOM 1379 C C . GLN A 1 174 ? -14.531 -2.904 22.649 1.00 86.38 174 GLN A C 1
ATOM 1381 O O . GLN A 1 174 ? -15.455 -3.265 21.922 1.00 86.38 174 GLN A O 1
ATOM 1386 N N . GLN A 1 175 ? -14.727 -2.607 23.937 1.00 83.25 175 GLN A N 1
ATOM 1387 C CA . GLN A 1 175 ? -16.027 -2.760 24.606 1.00 83.25 175 GLN A CA 1
ATOM 1388 C C . GLN A 1 175 ? -17.076 -1.736 24.155 1.00 83.25 175 GLN A C 1
ATOM 1390 O O . GLN A 1 175 ? -18.267 -1.974 24.331 1.00 83.25 175 GLN A O 1
ATOM 1395 N N . SER A 1 176 ? -16.660 -0.624 23.540 1.00 83.88 176 SER A N 1
ATOM 1396 C CA . SER A 1 176 ? -17.604 0.379 23.035 1.00 83.88 176 SER A CA 1
ATOM 1397 C C . SER A 1 176 ? -18.431 -0.131 21.851 1.00 83.88 176 SER A C 1
ATOM 1399 O O . SER A 1 176 ? -19.495 0.414 21.578 1.00 83.88 176 SER A O 1
ATOM 1401 N N . GLY A 1 177 ? -17.933 -1.132 21.111 1.00 82.69 177 GLY A N 1
ATOM 1402 C CA . GLY A 1 177 ? -18.522 -1.569 19.840 1.00 82.69 177 GLY A CA 1
ATOM 1403 C C . GLY A 1 177 ? -18.426 -0.529 18.714 1.00 82.69 177 GLY A C 1
ATOM 1404 O O . GLY A 1 177 ? -18.935 -0.759 17.620 1.00 82.69 177 GLY A O 1
ATOM 1405 N N . LEU A 1 178 ? -17.768 0.609 18.961 1.00 84.50 178 LEU A N 1
ATOM 1406 C CA . LEU A 1 178 ? -17.659 1.724 18.020 1.00 84.50 178 LEU A CA 1
ATOM 1407 C C . LEU A 1 178 ? -16.363 1.707 17.223 1.00 84.50 178 LEU A C 1
ATOM 1409 O O . LEU A 1 178 ? -16.206 2.541 16.340 1.00 84.50 178 LEU A O 1
ATOM 1413 N N . THR A 1 179 ? -15.427 0.811 17.534 1.00 88.19 179 THR A N 1
ATOM 1414 C CA . THR A 1 179 ? -14.080 0.812 16.955 1.00 88.19 179 THR A CA 1
ATOM 1415 C C . THR A 1 179 ? -13.716 -0.532 16.346 1.00 88.19 179 THR A C 1
ATOM 1417 O O . THR A 1 179 ? -14.284 -1.570 16.695 1.00 88.19 179 THR A O 1
ATOM 1420 N N . ALA A 1 180 ? -12.766 -0.512 15.411 1.00 89.75 180 ALA A N 1
ATOM 1421 C CA . ALA A 1 180 ? -12.141 -1.743 14.951 1.00 89.75 180 ALA A CA 1
ATOM 1422 C C . ALA A 1 180 ? -11.387 -2.422 16.110 1.00 89.75 180 ALA A C 1
ATOM 1424 O O . ALA A 1 180 ? -10.865 -1.779 17.014 1.00 89.75 180 ALA A O 1
ATOM 1425 N N . CYS A 1 181 ? -11.328 -3.744 16.082 1.00 91.94 181 CYS A N 1
ATOM 1426 C CA . CYS A 1 181 ? -10.730 -4.565 17.121 1.00 91.94 181 CYS A CA 1
ATOM 1427 C C . CYS A 1 181 ? -9.423 -5.194 16.619 1.00 91.94 181 CYS A C 1
ATOM 1429 O O . CYS A 1 181 ? -9.420 -5.787 15.533 1.00 91.94 181 CYS A O 1
ATOM 1431 N N . PRO A 1 182 ? -8.334 -5.139 17.405 1.00 95.06 182 PRO A N 1
ATOM 1432 C CA . PRO A 1 182 ? -7.105 -5.864 17.115 1.00 95.06 182 PRO A CA 1
ATOM 1433 C C . PRO A 1 182 ? -7.338 -7.374 17.134 1.00 95.06 182 PRO A C 1
ATOM 1435 O O . PRO A 1 182 ? -7.938 -7.913 18.066 1.00 95.06 182 PRO A O 1
ATOM 1438 N N . VAL A 1 183 ? -6.834 -8.071 16.118 1.00 94.94 183 VAL A N 1
ATOM 1439 C CA . VAL A 1 183 ? -6.906 -9.529 15.998 1.00 94.94 183 VAL A CA 1
ATOM 1440 C C . VAL A 1 183 ? -5.506 -10.111 16.162 1.00 94.94 183 VAL A C 1
ATOM 1442 O O . VAL A 1 183 ? -4.637 -9.939 15.313 1.00 94.94 183 VAL A O 1
ATOM 1445 N N . GLY A 1 184 ? -5.292 -10.850 17.250 1.00 92.69 184 GLY A N 1
ATOM 1446 C CA . GLY A 1 184 ? -3.980 -11.415 17.570 1.00 92.69 184 GLY A CA 1
ATOM 1447 C C . GLY A 1 184 ? -3.043 -10.393 18.212 1.00 92.69 184 GLY A C 1
ATOM 1448 O O . GLY A 1 184 ? -3.495 -9.536 18.971 1.00 92.69 184 GLY A O 1
ATOM 1449 N N . LYS A 1 185 ? -1.738 -10.538 17.965 1.00 94.25 185 LYS A N 1
ATOM 1450 C CA . LYS A 1 185 ? -0.674 -9.649 18.455 1.00 94.25 185 LYS A CA 1
ATOM 1451 C C . LYS A 1 185 ? -0.033 -8.919 17.278 1.00 94.25 185 LYS A C 1
ATOM 1453 O O . LYS A 1 185 ? -0.088 -9.413 16.151 1.00 94.25 185 LYS A O 1
ATOM 1458 N N . ILE A 1 186 ? 0.610 -7.789 17.560 1.00 97.12 186 ILE A N 1
ATOM 1459 C CA . ILE A 1 186 ? 1.509 -7.144 16.602 1.00 97.12 186 ILE A CA 1
ATOM 1460 C C . ILE A 1 186 ? 2.632 -8.115 16.233 1.00 97.12 186 ILE A C 1
ATOM 1462 O O . ILE A 1 186 ? 3.199 -8.786 17.098 1.00 97.12 186 ILE A O 1
ATOM 1466 N N . ILE A 1 187 ? 2.948 -8.168 14.943 1.00 96.00 187 ILE A N 1
ATOM 1467 C CA . ILE A 1 187 ? 4.160 -8.811 14.444 1.00 96.00 187 ILE A CA 1
ATOM 1468 C C . ILE A 1 187 ? 5.190 -7.740 14.111 1.00 96.00 187 ILE A C 1
ATOM 1470 O O . ILE A 1 187 ? 4.878 -6.741 13.464 1.00 96.00 187 ILE A O 1
ATOM 1474 N N . GLU A 1 188 ? 6.424 -7.947 14.542 1.00 95.00 188 GLU A N 1
ATOM 1475 C CA . GLU A 1 188 ? 7.546 -7.097 14.168 1.00 95.00 188 GLU A CA 1
ATOM 1476 C C . GLU A 1 188 ? 8.425 -7.807 13.149 1.00 95.00 188 GLU A C 1
ATOM 1478 O O . GLU A 1 188 ? 8.657 -9.012 13.216 1.00 95.00 188 GLU A O 1
ATOM 1483 N N . THR A 1 189 ? 8.932 -7.029 12.206 1.00 85.88 189 THR A N 1
ATOM 1484 C CA . THR A 1 189 ? 9.923 -7.453 11.219 1.00 85.88 189 THR A CA 1
ATOM 1485 C C . THR A 1 189 ? 11.150 -6.548 11.335 1.00 85.88 189 THR A C 1
ATOM 1487 O O . THR A 1 189 ? 11.140 -5.534 12.052 1.00 85.88 189 THR A O 1
ATOM 1490 N N . SER A 1 190 ? 12.222 -6.889 10.618 1.00 83.19 190 SER A N 1
ATOM 1491 C CA . SER A 1 190 ? 13.385 -6.006 10.455 1.00 83.19 190 SER A CA 1
ATOM 1492 C C . SER A 1 190 ? 12.973 -4.607 9.988 1.00 83.19 190 SER A C 1
ATOM 1494 O O . SER A 1 190 ? 13.484 -3.610 10.495 1.00 83.19 190 SER A O 1
ATOM 1496 N N . ASP A 1 191 ? 11.967 -4.533 9.113 1.00 84.56 191 ASP A N 1
ATOM 1497 C CA . ASP A 1 191 ? 11.640 -3.327 8.352 1.00 84.56 191 ASP A CA 1
ATOM 1498 C C . ASP A 1 191 ? 10.367 -2.611 8.822 1.00 84.56 191 ASP A C 1
ATOM 1500 O O . ASP A 1 191 ? 9.943 -1.625 8.211 1.00 84.56 191 ASP A O 1
ATOM 1504 N N . GLY A 1 192 ? 9.721 -3.073 9.894 1.00 94.31 192 GLY A N 1
ATOM 1505 C CA . GLY A 1 192 ? 8.470 -2.485 10.371 1.00 94.31 192 GLY A CA 1
ATOM 1506 C C . GLY A 1 192 ? 7.673 -3.389 11.296 1.00 94.31 192 GLY A C 1
ATOM 1507 O O . GLY A 1 192 ? 8.213 -4.311 11.901 1.00 94.31 192 GLY A O 1
ATOM 1508 N N . ALA A 1 193 ? 6.373 -3.133 11.378 1.00 97.00 193 ALA A N 1
ATOM 1509 C CA . ALA A 1 193 ? 5.440 -3.974 12.118 1.00 97.00 193 ALA A CA 1
ATOM 1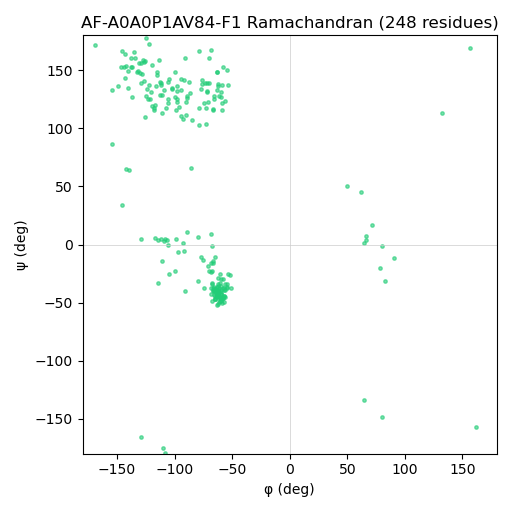510 C C . ALA A 1 193 ? 4.090 -4.066 11.408 1.00 97.00 193 ALA A C 1
ATOM 1512 O O . ALA A 1 193 ? 3.788 -3.253 10.526 1.00 97.00 193 ALA A O 1
ATOM 1513 N N . ALA A 1 194 ? 3.282 -5.045 11.806 1.00 97.50 194 ALA A N 1
ATOM 1514 C CA . ALA A 1 194 ? 1.936 -5.211 11.291 1.00 97.50 194 ALA A CA 1
ATOM 1515 C C . ALA A 1 194 ? 0.928 -5.662 12.348 1.00 97.50 194 ALA A C 1
ATOM 1517 O O . ALA A 1 194 ? 1.276 -6.327 13.324 1.00 97.50 194 ALA A O 1
ATOM 1518 N N . LEU A 1 195 ? -0.334 -5.307 12.114 1.00 97.31 195 LEU A N 1
ATOM 1519 C CA . LEU A 1 195 ? -1.472 -5.615 12.970 1.00 97.31 195 LEU A CA 1
ATOM 1520 C C . LEU A 1 195 ? -2.691 -5.986 12.121 1.00 97.31 195 LEU A C 1
ATOM 1522 O O . LEU A 1 195 ? -3.014 -5.289 11.157 1.00 97.31 195 LEU A O 1
ATOM 1526 N N . LEU A 1 196 ? -3.390 -7.058 12.499 1.00 97.38 196 LEU A N 1
ATOM 1527 C CA . LEU A 1 196 ? -4.699 -7.385 11.937 1.00 97.38 196 LEU A CA 1
ATOM 1528 C C . LEU A 1 196 ? -5.808 -6.680 12.716 1.00 97.38 196 LEU A C 1
ATOM 1530 O O . LEU A 1 196 ? -5.788 -6.632 13.945 1.00 97.38 196 LEU A O 1
ATOM 1534 N N . LEU A 1 197 ? -6.801 -6.190 11.986 1.00 95.56 197 LEU A N 1
ATOM 1535 C CA . LEU A 1 197 ? -7.969 -5.486 12.494 1.00 95.56 197 LEU A CA 1
ATOM 1536 C C . LEU A 1 197 ? -9.250 -6.114 11.928 1.00 95.56 197 LEU A C 1
ATOM 1538 O O . LEU A 1 197 ? -9.283 -6.586 10.787 1.00 95.56 197 LEU A O 1
ATOM 1542 N N . SER A 1 198 ? -10.314 -6.102 12.727 1.00 93.50 198 SER A N 1
ATOM 1543 C CA . SER A 1 198 ? -11.662 -6.535 12.346 1.00 93.50 198 SER A CA 1
ATOM 1544 C C . SER A 1 198 ? -12.711 -5.638 13.013 1.00 93.50 198 SER A C 1
ATOM 1546 O O . SER A 1 198 ? -12.526 -5.293 14.175 1.00 93.50 198 SER A O 1
ATOM 1548 N N . PRO A 1 199 ? -13.837 -5.303 12.365 1.00 92.06 199 PRO A N 1
ATOM 1549 C CA . PRO A 1 199 ? -14.242 -5.716 11.020 1.00 92.06 199 PRO A CA 1
ATOM 1550 C C . PRO A 1 199 ? -13.536 -4.930 9.906 1.00 92.06 199 PRO A C 1
ATOM 1552 O O . PRO A 1 199 ? -12.938 -3.882 10.140 1.00 92.06 199 PRO A O 1
ATOM 1555 N N . VAL A 1 200 ? -13.645 -5.430 8.671 1.00 90.62 200 VAL A N 1
ATOM 1556 C CA . VAL A 1 200 ? -13.262 -4.681 7.464 1.00 90.62 200 VAL A CA 1
ATOM 1557 C C . VAL A 1 200 ? -14.496 -4.032 6.863 1.00 90.62 200 VAL A C 1
ATOM 1559 O O . VAL A 1 200 ? -15.418 -4.730 6.440 1.00 90.62 200 VAL A O 1
ATOM 1562 N N . GLY A 1 201 ? -14.502 -2.706 6.794 1.00 86.62 201 GLY A N 1
ATOM 1563 C CA . GLY A 1 201 ? -15.588 -1.945 6.187 1.00 86.62 201 GLY A CA 1
ATOM 1564 C C . GLY A 1 201 ? -15.199 -1.268 4.878 1.00 86.62 201 GLY A C 1
ATOM 1565 O O . GLY A 1 201 ? -14.097 -1.447 4.354 1.00 86.62 201 GLY A O 1
ATOM 1566 N N . LYS A 1 202 ? -16.136 -0.486 4.343 1.00 85.25 202 LYS A N 1
ATOM 1567 C CA . LYS A 1 202 ? -15.880 0.471 3.259 1.00 85.25 202 LYS A CA 1
ATOM 1568 C C . LYS A 1 202 ? -15.730 1.878 3.843 1.00 85.25 202 LYS A C 1
ATOM 1570 O O . LYS A 1 202 ? -16.403 2.158 4.836 1.00 85.25 202 LYS A O 1
ATOM 1575 N N . PRO A 1 203 ? -14.912 2.758 3.242 1.00 84.75 203 PRO A N 1
ATOM 1576 C CA . PRO A 1 203 ? -14.865 4.160 3.641 1.00 84.75 203 PRO A CA 1
ATOM 1577 C C . PRO A 1 203 ? -16.263 4.780 3.608 1.00 84.75 203 PRO A C 1
ATOM 1579 O O . PRO A 1 203 ? -17.026 4.541 2.666 1.00 84.75 203 PRO A O 1
ATOM 1582 N N . LEU A 1 204 ? -16.599 5.568 4.627 1.00 85.75 204 LEU A N 1
ATOM 1583 C CA . LEU A 1 204 ? -17.838 6.332 4.625 1.00 85.75 204 LEU A CA 1
ATOM 1584 C C . LEU A 1 204 ? -17.788 7.396 3.506 1.00 85.75 204 LEU A C 1
ATOM 1586 O O . LEU A 1 204 ? -16.851 8.200 3.483 1.00 85.75 204 LEU A O 1
ATOM 1590 N N . PRO A 1 205 ? -18.774 7.444 2.587 1.00 86.25 205 PRO A N 1
ATOM 1591 C CA . PRO A 1 205 ? -18.883 8.537 1.629 1.00 86.25 205 PRO A CA 1
ATOM 1592 C C . PRO A 1 205 ? -18.993 9.884 2.340 1.00 86.25 205 PRO A C 1
ATOM 1594 O O . PRO A 1 205 ? -19.504 9.973 3.457 1.00 86.25 205 PRO A O 1
ATOM 1597 N N . ARG A 1 206 ? -18.545 10.958 1.687 1.00 88.00 206 ARG A N 1
ATOM 1598 C CA . ARG A 1 206 ? -18.669 12.299 2.263 1.00 88.00 206 ARG A CA 1
ATOM 1599 C C . ARG A 1 206 ? -20.147 12.577 2.586 1.00 88.00 206 ARG A C 1
ATOM 1601 O O . ARG A 1 206 ? -20.961 12.491 1.667 1.00 88.00 206 ARG A O 1
ATOM 1608 N N . PRO A 1 207 ? -20.497 12.912 3.843 1.00 88.19 207 PRO A N 1
ATOM 1609 C CA . PRO A 1 207 ? -21.880 13.182 4.207 1.00 88.19 207 PRO A CA 1
ATOM 1610 C C . PRO A 1 207 ? -22.392 14.388 3.416 1.00 88.19 207 PRO A C 1
ATOM 1612 O O . PRO A 1 207 ? -21.686 15.391 3.265 1.00 88.19 207 PRO A O 1
ATOM 1615 N N . THR A 1 208 ? -23.614 14.276 2.909 1.00 91.25 208 THR A N 1
ATOM 1616 C CA . THR A 1 208 ? -24.274 15.289 2.070 1.00 91.25 208 THR A CA 1
ATOM 1617 C C . THR A 1 208 ? -25.443 15.960 2.784 1.00 91.25 208 THR A C 1
ATOM 1619 O O . THR A 1 208 ? -25.893 17.027 2.370 1.00 91.25 208 THR A O 1
ATOM 1622 N N . THR A 1 209 ? -25.909 15.380 3.894 1.00 91.19 209 THR A N 1
ATOM 1623 C CA . THR A 1 209 ? -27.044 15.885 4.669 1.00 91.19 209 THR A CA 1
ATOM 1624 C C . THR A 1 209 ? -26.657 16.240 6.104 1.00 91.19 209 THR A C 1
ATOM 1626 O O . THR A 1 209 ? -25.744 15.668 6.703 1.00 91.19 209 THR A O 1
ATOM 1629 N N . ARG A 1 210 ? -27.416 17.160 6.714 1.00 92.38 210 ARG A N 1
ATOM 1630 C CA . ARG A 1 210 ? -27.264 17.499 8.139 1.00 92.38 210 ARG A CA 1
ATOM 1631 C C . ARG A 1 210 ? -27.509 16.290 9.046 1.00 92.38 210 ARG A C 1
ATOM 1633 O O . ARG A 1 210 ? -26.877 16.185 10.089 1.00 92.38 210 ARG A O 1
ATOM 1640 N N . HIS A 1 211 ? -28.413 15.392 8.654 1.00 90.44 211 HIS A N 1
ATOM 1641 C CA . HIS A 1 211 ? -28.722 14.193 9.427 1.00 90.44 211 HIS A CA 1
ATOM 1642 C C . HIS A 1 211 ? -27.516 13.247 9.510 1.00 90.44 211 HIS A C 1
ATOM 1644 O O . HIS A 1 211 ? -27.142 12.858 10.609 1.00 90.44 211 HIS A O 1
ATOM 1650 N N . GLU A 1 212 ? -26.846 12.970 8.387 1.00 88.44 212 GLU A N 1
ATOM 1651 C CA . GLU A 1 212 ? -25.626 12.144 8.364 1.00 88.44 212 GLU A CA 1
ATOM 1652 C C . GLU A 1 212 ? -24.507 12.745 9.223 1.00 88.44 212 GLU A C 1
ATOM 1654 O O . GLU A 1 212 ? -23.834 12.033 9.967 1.00 88.44 212 GLU A O 1
ATOM 1659 N N . VAL A 1 213 ? -24.329 14.070 9.169 1.00 90.25 213 VAL A N 1
ATOM 1660 C CA . VAL A 1 213 ? -23.355 14.769 10.020 1.00 90.25 213 VAL A CA 1
ATOM 1661 C C . VAL A 1 213 ? -23.711 14.610 11.501 1.00 90.25 213 VAL A C 1
ATOM 1663 O O . VAL A 1 213 ? -22.836 14.304 12.308 1.00 90.25 213 VAL A O 1
ATOM 1666 N N . LEU A 1 214 ? -24.985 14.770 11.873 1.00 91.00 214 LEU A N 1
ATOM 1667 C CA . LEU A 1 214 ? -25.435 14.564 13.254 1.00 91.00 214 LEU A CA 1
ATOM 1668 C C . LEU A 1 214 ? -25.193 13.125 13.726 1.00 91.00 214 LEU A C 1
ATOM 1670 O O . LEU A 1 214 ? -24.759 12.934 14.860 1.00 91.00 214 LEU A O 1
ATOM 1674 N N . SER A 1 215 ? -25.398 12.127 12.862 1.00 88.12 215 SER A N 1
ATOM 1675 C CA . SER A 1 215 ? -25.073 10.731 13.172 1.00 88.12 215 SER A CA 1
ATOM 1676 C C . SER A 1 215 ? -23.584 10.538 13.483 1.00 88.12 215 SER A C 1
ATOM 1678 O O . SER A 1 215 ? -23.250 9.814 14.417 1.00 88.12 215 SER A O 1
ATOM 1680 N N . LEU A 1 216 ? -22.682 11.222 12.771 1.00 89.56 216 LEU A N 1
ATOM 1681 C CA . LEU A 1 216 ? -21.243 11.178 13.061 1.00 89.56 216 LEU A CA 1
ATOM 1682 C C . LEU A 1 216 ? -20.889 11.804 14.415 1.00 89.56 216 LEU A C 1
ATOM 1684 O O . LEU A 1 216 ? -20.113 11.227 15.178 1.00 89.56 216 LEU A O 1
ATOM 1688 N N . PHE A 1 217 ? -21.477 12.957 14.742 1.00 90.62 217 PHE A N 1
ATOM 1689 C CA . PHE A 1 217 ? -21.294 13.571 16.061 1.00 90.62 217 PHE A CA 1
ATOM 1690 C C . PHE A 1 217 ? -21.835 12.688 17.185 1.00 90.62 217 PHE A C 1
ATOM 1692 O O . PHE A 1 217 ? -21.248 12.640 18.266 1.00 90.62 217 PHE A O 1
ATOM 1699 N N . GLU A 1 218 ? -22.918 11.959 16.930 1.00 90.12 218 GLU A N 1
ATOM 1700 C CA . GLU A 1 218 ? -23.477 11.018 17.891 1.00 90.12 218 GLU A CA 1
ATOM 1701 C C . GLU A 1 218 ? -22.522 9.845 18.167 1.00 90.12 218 GLU A C 1
ATOM 1703 O O . GLU A 1 218 ? -22.331 9.493 19.331 1.00 90.12 218 GLU A O 1
ATOM 1708 N N . LEU A 1 219 ? -21.832 9.312 17.151 1.00 87.31 219 LEU A N 1
ATOM 1709 C CA . LEU A 1 219 ? -20.782 8.299 17.349 1.00 87.31 219 LEU A CA 1
ATOM 1710 C C . LEU A 1 219 ? -19.639 8.827 18.226 1.00 87.31 219 LEU A C 1
ATOM 1712 O O . LEU A 1 219 ? -19.223 8.159 19.173 1.00 87.31 219 LEU A O 1
ATOM 1716 N N . LEU A 1 220 ? -19.162 10.049 17.961 1.00 89.31 220 LEU A N 1
ATOM 1717 C CA . LEU A 1 220 ? -18.120 10.681 18.780 1.00 89.31 220 LEU A CA 1
ATOM 1718 C C . LEU A 1 220 ? -18.588 10.897 20.221 1.00 89.31 220 LEU A C 1
ATOM 1720 O O . LEU A 1 220 ? -17.848 10.635 21.167 1.00 89.31 220 LEU A O 1
ATOM 1724 N N . ARG A 1 221 ? -19.839 11.321 20.406 1.00 90.88 221 ARG A N 1
ATOM 1725 C CA . ARG A 1 221 ? -20.434 11.484 21.734 1.00 90.88 221 ARG A CA 1
ATOM 1726 C C . ARG A 1 221 ? -20.501 10.155 22.488 1.00 90.88 221 ARG A C 1
ATOM 1728 O O . ARG A 1 221 ? -20.224 10.129 23.686 1.00 90.88 221 ARG A O 1
ATOM 1735 N N . GLN A 1 222 ? -20.856 9.060 21.818 1.00 88.69 222 GLN A N 1
ATOM 1736 C CA . GLN A 1 222 ? -20.864 7.726 22.424 1.00 88.69 222 GLN A CA 1
ATOM 1737 C C . GLN A 1 222 ? -19.450 7.258 22.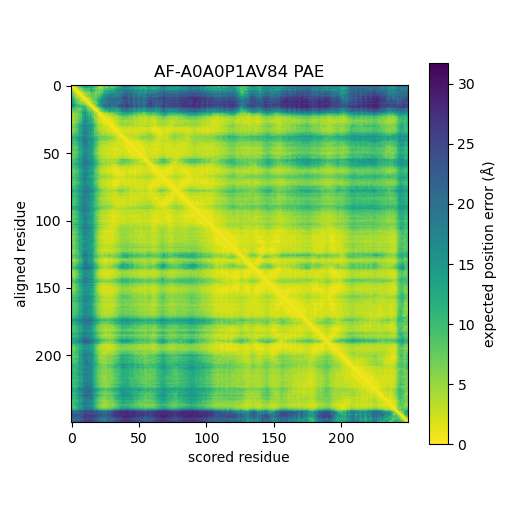785 1.00 88.69 222 GLN A C 1
ATOM 1739 O O . GLN A 1 222 ? -19.262 6.678 23.854 1.00 88.69 222 GLN A O 1
ATOM 1744 N N . LEU A 1 223 ? -18.447 7.574 21.964 1.00 88.00 223 LEU A N 1
ATOM 1745 C CA . LEU A 1 223 ? -17.043 7.314 22.285 1.00 88.00 223 LEU A CA 1
ATOM 1746 C C . LEU A 1 223 ? -16.624 8.072 23.559 1.00 88.00 223 LEU A C 1
ATOM 1748 O O . LEU A 1 223 ? -16.141 7.462 24.513 1.00 88.00 223 LEU A O 1
ATOM 1752 N N . HIS A 1 224 ? -16.930 9.372 23.633 1.00 90.44 224 HIS A N 1
ATOM 1753 C CA . HIS A 1 224 ? -16.623 10.209 24.799 1.00 90.44 224 HIS A CA 1
ATOM 1754 C C . HIS A 1 224 ? -17.333 9.740 26.077 1.00 90.44 224 HIS A C 1
ATOM 1756 O O . HIS A 1 224 ? -16.748 9.789 27.156 1.00 90.44 224 HIS A O 1
ATOM 1762 N N . LYS A 1 225 ? -18.571 9.236 25.978 1.00 89.44 225 LYS A N 1
ATOM 1763 C CA . LYS A 1 225 ? -19.288 8.641 27.121 1.00 89.44 225 LYS A CA 1
ATOM 1764 C C . LYS A 1 225 ? -18.574 7.429 27.720 1.00 89.44 225 LYS A C 1
ATOM 1766 O O . LYS A 1 225 ? -18.757 7.157 28.900 1.00 89.44 225 LYS A O 1
ATOM 1771 N N . ASN A 1 226 ? -17.760 6.733 26.928 1.00 83.94 226 ASN A N 1
ATOM 1772 C CA . ASN A 1 226 ? -16.918 5.628 27.381 1.00 83.94 226 ASN A CA 1
ATOM 1773 C C . ASN A 1 226 ? -15.526 6.098 27.852 1.00 83.94 226 ASN A C 1
ATOM 1775 O O . ASN A 1 226 ? -14.638 5.276 28.051 1.00 83.94 226 ASN A O 1
ATOM 1779 N N . GLY A 1 227 ? -15.309 7.411 28.010 1.00 86.69 227 GLY A N 1
ATOM 1780 C CA . GLY A 1 227 ? -14.024 7.983 28.427 1.00 86.69 227 GLY A CA 1
ATOM 1781 C C . GLY A 1 227 ? -12.930 7.906 27.358 1.00 86.69 227 GLY A C 1
ATOM 1782 O O . GLY A 1 227 ? -11.751 8.048 27.672 1.00 86.69 227 GLY A O 1
ATOM 1783 N N . LEU A 1 228 ? -13.305 7.663 26.102 1.00 86.69 228 LEU A N 1
ATOM 1784 C CA . LEU A 1 228 ? -12.387 7.472 24.983 1.00 86.69 228 LEU A CA 1
ATOM 1785 C C . LEU A 1 228 ? -12.385 8.706 24.092 1.00 86.69 228 LEU A C 1
ATOM 1787 O O . LEU A 1 228 ? -13.444 9.251 23.800 1.00 86.69 228 LEU A O 1
ATOM 1791 N N . VAL A 1 229 ? -11.213 9.109 23.607 1.00 87.19 229 VAL A N 1
ATOM 1792 C CA . VAL A 1 229 ? -11.045 10.217 22.658 1.00 87.19 229 VAL A CA 1
ATOM 1793 C C . VAL A 1 229 ? -10.309 9.696 21.430 1.00 87.19 229 VAL A C 1
ATOM 1795 O O . VAL A 1 229 ? -9.310 8.997 21.563 1.00 87.19 229 VAL A O 1
ATOM 1798 N N . HIS A 1 230 ? -10.796 10.038 20.235 1.00 86.25 230 HIS A N 1
ATOM 1799 C CA . HIS A 1 230 ? -10.214 9.551 18.980 1.00 86.25 230 HIS A CA 1
ATOM 1800 C C . HIS A 1 230 ? -8.882 10.226 18.621 1.00 86.25 230 HIS A C 1
ATOM 1802 O O . HIS A 1 230 ? -7.996 9.592 18.063 1.00 86.25 230 HIS A O 1
ATOM 1808 N N . GLY A 1 231 ? -8.739 11.525 18.889 1.00 84.31 231 GLY A N 1
ATOM 1809 C CA . GLY A 1 231 ? -7.540 12.304 18.550 1.00 84.31 231 GLY A CA 1
ATOM 1810 C C . GLY A 1 231 ? -7.475 12.814 17.102 1.00 84.31 231 GLY A C 1
ATOM 1811 O O . GLY A 1 231 ? -6.972 13.909 16.889 1.00 84.31 231 GLY A O 1
ATOM 1812 N N . ASP A 1 232 ? -8.046 12.091 16.134 1.00 85.88 232 ASP A N 1
ATOM 1813 C CA . ASP A 1 232 ? -8.153 12.510 14.723 1.00 85.88 232 ASP A CA 1
ATOM 1814 C C . ASP A 1 232 ? -9.528 12.138 14.120 1.00 85.88 232 ASP A C 1
ATOM 1816 O O . ASP A 1 232 ? -9.627 11.282 13.236 1.00 85.88 232 ASP A O 1
ATOM 1820 N N . PRO A 1 233 ? -10.642 12.705 14.623 1.00 85.31 233 PRO A N 1
ATOM 1821 C CA . PRO A 1 233 ? -11.964 12.388 14.102 1.00 85.31 233 PRO A CA 1
ATOM 1822 C C . PRO A 1 233 ? -12.176 13.031 12.723 1.00 85.31 233 PRO A C 1
ATOM 1824 O O . PRO A 1 233 ? -12.458 14.224 12.601 1.00 85.31 233 PRO A O 1
ATOM 1827 N N . ARG A 1 234 ? -12.089 12.218 11.669 1.00 87.00 234 ARG A N 1
ATOM 1828 C CA . ARG A 1 234 ? -12.341 12.615 10.274 1.00 87.00 234 ARG A CA 1
ATOM 1829 C C . ARG A 1 234 ? -13.147 11.549 9.543 1.00 87.00 234 ARG A C 1
ATOM 1831 O O . ARG A 1 234 ? -13.054 10.369 9.861 1.00 87.00 234 ARG A O 1
ATOM 1838 N N . VAL A 1 235 ? -13.907 11.956 8.523 1.00 87.00 235 VAL A N 1
ATOM 1839 C CA . VAL A 1 235 ? -14.781 11.052 7.742 1.00 87.00 235 VAL A CA 1
ATOM 1840 C C . VAL A 1 235 ? -14.009 9.860 7.167 1.00 87.00 235 VAL A C 1
ATOM 1842 O O . VAL A 1 235 ? -14.519 8.747 7.172 1.00 87.00 235 VAL A O 1
ATOM 1845 N N . SER A 1 236 ? -12.758 10.061 6.745 1.00 83.38 236 SER A N 1
ATOM 1846 C CA . SER A 1 236 ? -11.901 8.994 6.212 1.00 83.38 236 SER A CA 1
ATOM 1847 C C . SER A 1 236 ? -11.503 7.929 7.242 1.00 83.38 236 SER A C 1
ATOM 1849 O O . SER A 1 236 ? -11.058 6.858 6.844 1.00 83.38 236 SER A O 1
ATOM 1851 N N . ASN A 1 237 ? -11.659 8.203 8.541 1.00 88.00 237 ASN A N 1
ATOM 1852 C CA . ASN A 1 237 ? -11.431 7.237 9.617 1.00 88.00 237 ASN A CA 1
ATOM 1853 C C . ASN A 1 237 ? -12.731 6.501 10.007 1.00 88.00 237 ASN A C 1
ATOM 1855 O O . ASN A 1 237 ? -12.714 5.671 10.909 1.00 88.00 237 ASN A O 1
ATOM 1859 N N . VAL A 1 238 ? -13.865 6.770 9.347 1.00 87.75 238 VAL A N 1
ATOM 1860 C CA . VAL A 1 238 ? -15.132 6.059 9.580 1.00 87.75 238 VAL A CA 1
ATOM 1861 C C . VAL A 1 238 ? -15.309 4.964 8.534 1.00 87.75 238 VAL A C 1
ATOM 1863 O O . VAL A 1 238 ? -15.190 5.209 7.330 1.00 87.75 238 VAL A O 1
ATOM 1866 N N . ILE A 1 239 ? -15.661 3.765 8.993 1.00 88.38 239 ILE A N 1
ATOM 1867 C CA . ILE A 1 239 ? -15.985 2.630 8.135 1.00 88.38 239 ILE A CA 1
ATOM 1868 C C . ILE A 1 239 ? -17.448 2.203 8.272 1.00 88.38 239 ILE A C 1
ATOM 1870 O O . ILE A 1 239 ? -18.068 2.267 9.334 1.00 88.38 239 ILE A O 1
ATOM 1874 N N . LEU A 1 240 ? -18.002 1.744 7.155 1.00 84.44 240 LEU A N 1
ATOM 1875 C CA . LEU A 1 240 ? -19.310 1.107 7.078 1.00 84.44 240 LEU A CA 1
ATOM 1876 C C . LEU A 1 240 ? -19.136 -0.409 7.066 1.00 84.44 240 LEU A C 1
ATOM 1878 O O . LEU A 1 240 ? -18.483 -0.943 6.161 1.00 84.44 240 LEU A O 1
ATOM 1882 N N . THR A 1 241 ? -19.752 -1.108 8.022 1.00 78.62 241 THR A N 1
ATOM 1883 C CA . THR A 1 241 ? -19.820 -2.574 8.020 1.00 78.62 241 THR A CA 1
ATOM 1884 C C . THR A 1 241 ? -21.290 -2.998 7.924 1.00 78.62 241 THR A C 1
ATOM 1886 O O . THR A 1 241 ? -22.133 -2.631 8.738 1.00 78.62 241 THR A O 1
ATOM 1889 N N . GLY A 1 242 ? -21.654 -3.702 6.848 1.00 68.44 242 GLY A N 1
ATOM 1890 C CA . GLY A 1 242 ? -23.055 -4.053 6.582 1.00 68.44 242 GLY A CA 1
ATOM 1891 C C . GLY A 1 242 ? -23.967 -2.840 6.314 1.00 68.44 242 GLY A C 1
ATOM 1892 O O . GLY A 1 242 ? -23.627 -1.980 5.504 1.00 68.44 242 GLY A O 1
ATOM 1893 N N . LYS A 1 243 ? -25.155 -2.808 6.946 1.00 46.81 243 LYS A N 1
ATOM 1894 C CA . LYS A 1 243 ? -26.196 -1.763 6.777 1.00 46.81 243 LYS A CA 1
ATOM 1895 C C . LYS A 1 243 ? -26.195 -0.683 7.876 1.00 46.81 243 LYS A C 1
ATOM 1897 O O . LYS A 1 243 ? -27.086 0.160 7.889 1.00 46.81 243 LYS A O 1
ATOM 1902 N N . SER A 1 244 ? -25.236 -0.702 8.800 1.00 49.19 244 SER A N 1
ATOM 1903 C CA . SER A 1 244 ? -25.185 0.201 9.957 1.00 49.19 244 SER A CA 1
ATOM 1904 C C . SER A 1 244 ? -23.815 0.872 10.091 1.00 49.19 244 SER A C 1
ATOM 1906 O O . SER A 1 244 ? -22.785 0.281 9.762 1.00 49.19 244 SER A O 1
ATOM 1908 N N . PHE A 1 245 ? -23.786 2.113 10.593 1.00 50.41 245 PHE A N 1
ATOM 1909 C CA . PHE A 1 245 ? -22.543 2.786 10.983 1.00 50.41 245 PHE A CA 1
ATOM 1910 C C . PHE A 1 245 ? -21.850 1.949 12.052 1.00 50.41 245 PHE A C 1
ATOM 1912 O O . PHE A 1 245 ? -22.408 1.717 13.121 1.00 50.41 245 PHE A O 1
ATOM 1919 N N . SER A 1 246 ? -20.670 1.436 11.748 1.00 46.03 246 SER A N 1
ATOM 1920 C CA . SER A 1 246 ? -20.001 0.491 12.633 1.00 46.03 246 SER A CA 1
ATOM 1921 C C . SER A 1 246 ? -18.507 0.568 12.382 1.00 46.03 246 SER A C 1
ATOM 1923 O O . SER A 1 246 ? -17.950 -0.163 11.570 1.00 46.03 246 SER A O 1
ATOM 1925 N N . GLY A 1 247 ? -17.871 1.504 13.084 1.00 49.31 247 GLY A N 1
ATOM 1926 C CA . GLY A 1 247 ? -16.421 1.603 13.166 1.00 49.31 247 GLY A CA 1
ATOM 1927 C C . GLY A 1 247 ? -15.894 3.012 12.920 1.00 49.31 247 GLY A C 1
ATOM 1928 O O . GLY A 1 247 ? -15.938 3.526 11.807 1.00 49.31 247 GLY A O 1
ATOM 1929 N N . LEU A 1 248 ? -15.336 3.607 13.964 1.00 52.91 248 LEU A N 1
ATOM 1930 C CA . LEU A 1 248 ? -14.247 4.568 13.891 1.00 52.91 248 LEU A CA 1
ATOM 1931 C C . LEU A 1 248 ? -12.937 3.769 13.956 1.00 52.91 248 LEU A C 1
ATOM 1933 O O . LEU A 1 248 ? -12.754 2.928 14.840 1.00 52.91 248 LEU A O 1
ATOM 1937 N N . ILE A 1 249 ? -12.038 3.990 13.008 1.00 56.88 249 ILE A N 1
ATOM 1938 C CA . ILE A 1 249 ? -10.660 3.510 13.081 1.00 56.88 249 ILE A CA 1
ATOM 1939 C C . ILE A 1 249 ? -9.889 4.559 13.881 1.00 56.88 249 ILE A C 1
ATOM 1941 O O . ILE A 1 249 ? -9.663 5.648 13.361 1.00 56.88 249 ILE A O 1
ATOM 1945 N N . LEU A 1 250 ? -9.541 4.230 15.132 1.00 44.56 250 LEU A N 1
ATOM 1946 C CA . LEU A 1 250 ? -8.709 5.082 15.992 1.00 44.56 250 LEU A CA 1
ATOM 1947 C C . LEU A 1 250 ? -7.304 5.266 15.409 1.00 44.56 250 LEU A C 1
ATOM 1949 O O . LEU A 1 250 ? -6.737 4.263 14.922 1.00 44.56 250 LEU A O 1
#

Solvent-accessible surface area (backbone atoms only — not comparable to full-atom values): 14216 Å² total; per-residue (Å²): 111,40,36,71,64,75,83,78,93,71,87,72,89,65,96,60,92,79,70,82,45,49,71,49,72,94,49,37,83,56,51,67,47,78,46,81,40,91,62,84,45,73,67,56,51,56,49,52,46,53,51,41,41,73,57,32,45,85,37,70,43,40,36,38,44,31,34,91,59,35,39,34,46,36,34,28,48,53,47,40,80,76,44,78,49,79,47,41,67,86,44,88,62,36,67,58,54,53,51,49,55,50,63,76,60,55,27,68,67,58,57,52,48,54,53,47,26,62,78,69,57,34,43,75,39,80,52,64,25,76,73,48,76,58,100,56,34,39,32,30,31,27,33,31,92,89,70,52,65,30,29,39,37,38,30,40,54,94,35,39,71,56,50,54,53,44,49,53,51,28,60,70,40,41,85,72,65,47,38,37,28,70,50,85,68,76,46,77,55,98,71,18,28,33,38,37,29,35,76,65,54,45,73,45,73,84,73,89,48,71,64,56,49,50,54,52,53,50,52,52,50,56,38,44,74,71,77,42,78,66,92,69,90,47,64,84,35,28,27,35,39,90,95,44,92,44,24,39,58,109